Protein AF-A0A2A4P288-F1 (afdb_monomer)

Secondary structure (DSSP, 8-state):
---SS-TTTSTTS---SS--EEEEEEE----SSSSSEE---EEEEEEEE--B-TT---EEEEEEEESS--TTS-----SEEEEEEEE---SSSS-EEEEEEEE-TTT-SSSSSSS--EEPTTSTTS-S-EEEEEEEEPPTT-BS-EEE-B-----SS--SEEEEE-TTSSS-EEEE--SSS---BSEEEE-PSTTEEEE------SS-PEEE-EEESS---TTSEEEEEE-TT--SEEEEEEES-GGG-SGGG--------SSSS--EEEEEEBTTEEEEEPPGGGTT-EEEEEEEEESSSS--GGGEEEEEEEEEEE-

Sequence (319 aa):
MCDGIFSWYSTSNSISGSYTWSVTDEFRLHDRITQAWDQINGFSLNYCTDAVDPLGTGATLVISLYDQYTPCTPPSNPRCIYQLTGLPLSPGGNMSCWGLSVNLDGGFECAPGLDPPFLTEDAAGVSRFAGISLEFILPAGATGSIGPLVGGTNGYGNADQFWVDDPSGTSTGCRSWGGTPFSSFGLILFGPVAGTRKYFGNLPLSNPMTMWNLEPLQPVVAGSPATWGVGTGATGYFWLAASLLSGQRLITGWQGLEGIVLLGTPMLKVVPMNNGVITLNVPLFLAGSTVYVQAAQTNSGALVIADVIGCSEGLLHQL

Solvent-accessible surface area (backbone atoms only — not comparable to full-atom values): 17653 Å² total; per-residue (Å²): 142,80,86,80,63,42,75,71,70,39,96,86,59,58,84,81,61,98,53,61,38,34,41,32,38,50,29,41,41,70,52,53,48,79,70,35,29,38,60,56,30,27,38,34,39,34,34,38,20,27,20,29,52,89,81,74,64,36,27,34,40,40,40,33,37,25,52,52,31,61,84,60,46,86,77,70,82,57,70,28,78,47,80,46,73,54,40,88,58,13,96,76,51,48,83,42,72,48,80,46,76,48,80,26,72,51,30,66,56,42,81,55,52,86,70,79,62,38,50,14,48,78,29,85,95,57,57,60,22,22,26,42,31,48,29,43,34,68,46,93,84,42,50,64,49,68,49,70,37,50,56,31,89,48,64,56,70,52,61,47,40,29,22,30,48,33,86,87,62,82,63,54,42,63,46,65,70,86,51,84,75,52,42,35,56,40,41,46,82,38,50,62,54,47,20,46,45,56,26,35,69,91,66,83,72,86,57,94,55,52,76,40,60,63,40,62,82,51,63,52,46,46,62,35,77,32,39,41,32,38,57,88,86,45,81,69,39,26,32,40,32,36,17,64,47,85,79,48,40,41,82,89,57,52,82,72,89,74,74,74,79,92,88,90,70,96,49,62,50,76,44,78,16,67,67,26,33,41,74,47,76,35,57,52,87,43,51,79,36,59,38,28,31,32,40,38,30,28,85,47,95,58,98,43,82,92,43,52,54,23,35,32,35,24,38,38,34,45,46

Radius of gyration: 23.09 Å; Cα contacts (8 Å, |Δi|>4): 807; chains: 1; bounding box: 63×44×59 Å

Mean predicted aligned error: 10.4 Å

Structure (mmCIF, N/CA/C/O backbone):
data_AF-A0A2A4P288-F1
#
_entry.id   AF-A0A2A4P288-F1
#
loop_
_atom_site.group_PDB
_atom_site.id
_atom_site.type_symbol
_atom_site.label_atom_id
_atom_site.label_alt_id
_atom_site.label_comp_id
_atom_site.label_asym_id
_atom_site.label_entity_id
_atom_site.label_seq_id
_atom_site.pdbx_PDB_ins_code
_atom_site.Cartn_x
_atom_site.Cartn_y
_atom_site.Cartn_z
_atom_site.occupancy
_atom_site.B_iso_or_equiv
_atom_site.auth_seq_id
_atom_site.auth_comp_id
_atom_site.auth_asym_id
_atom_site.auth_atom_id
_atom_site.pdbx_PDB_model_num
ATOM 1 N N . MET A 1 1 ? 34.238 7.172 -7.749 1.00 22.64 1 MET A N 1
ATOM 2 C CA . MET A 1 1 ? 34.139 5.758 -8.164 1.00 22.64 1 MET A CA 1
ATOM 3 C C . MET A 1 1 ? 32.668 5.381 -8.127 1.00 22.64 1 MET A C 1
ATOM 5 O O . MET A 1 1 ? 32.179 5.010 -7.073 1.00 22.64 1 MET A O 1
ATOM 9 N N . CYS A 1 2 ? 31.963 5.564 -9.244 1.00 24.69 2 CYS A N 1
ATOM 10 C CA . CYS A 1 2 ? 30.552 5.197 -9.423 1.00 24.69 2 CYS A CA 1
ATOM 11 C C . CYS A 1 2 ? 30.411 4.376 -10.716 1.00 24.69 2 CYS A C 1
ATOM 13 O O . CYS A 1 2 ? 29.540 4.649 -11.525 1.00 24.69 2 CYS A O 1
ATOM 15 N N . ASP A 1 3 ? 31.322 3.428 -10.945 1.00 22.91 3 ASP A N 1
ATOM 16 C CA . ASP A 1 3 ? 31.490 2.752 -12.247 1.00 22.91 3 ASP A CA 1
ATOM 17 C C . ASP A 1 3 ? 30.860 1.347 -12.315 1.00 22.91 3 ASP A C 1
ATOM 19 O O . ASP A 1 3 ? 30.952 0.673 -13.331 1.00 22.91 3 ASP A O 1
ATOM 23 N N . GLY A 1 4 ? 30.204 0.884 -11.244 1.00 27.00 4 GLY A N 1
ATOM 24 C CA . GLY A 1 4 ? 29.563 -0.442 -11.200 1.00 27.00 4 GLY A CA 1
ATOM 25 C C . GLY A 1 4 ? 28.034 -0.432 -11.295 1.00 27.00 4 GLY A C 1
ATOM 26 O O . GLY A 1 4 ? 27.432 -1.469 -11.527 1.00 27.00 4 GLY A O 1
ATOM 27 N N . ILE A 1 5 ? 27.407 0.735 -11.124 1.00 36.28 5 ILE A N 1
ATOM 28 C CA . ILE A 1 5 ? 25.946 0.902 -10.967 1.00 36.28 5 ILE A CA 1
ATOM 29 C C . ILE A 1 5 ? 25.267 1.265 -12.309 1.00 36.28 5 ILE A C 1
ATOM 31 O O . ILE A 1 5 ? 24.050 1.228 -12.453 1.00 36.28 5 ILE A O 1
ATOM 35 N N . PHE A 1 6 ? 26.070 1.562 -13.336 1.00 35.44 6 PHE A N 1
ATOM 36 C CA . PHE A 1 6 ? 25.639 2.093 -14.631 1.00 35.44 6 PHE A CA 1
ATOM 37 C C . PHE A 1 6 ? 25.533 1.049 -15.757 1.00 35.44 6 PHE A C 1
ATOM 39 O O . PHE A 1 6 ? 25.392 1.442 -16.906 1.00 35.44 6 PHE A O 1
ATOM 46 N N . SER A 1 7 ? 25.588 -0.266 -15.520 1.00 37.00 7 SER A N 1
ATOM 47 C CA . SER A 1 7 ? 25.655 -1.246 -16.632 1.00 37.00 7 SER A CA 1
ATOM 48 C C . SER A 1 7 ? 24.328 -1.567 -17.345 1.00 37.00 7 SER A C 1
ATOM 50 O O . SER A 1 7 ? 24.320 -2.408 -18.241 1.00 37.00 7 SER A O 1
ATOM 52 N N . TRP A 1 8 ? 23.246 -0.840 -17.044 1.00 45.03 8 TRP A N 1
ATOM 53 C CA . TRP A 1 8 ? 22.097 -0.672 -17.958 1.00 45.03 8 TRP A CA 1
ATOM 54 C C . TRP A 1 8 ? 22.078 0.692 -18.679 1.00 45.03 8 TRP A C 1
ATOM 56 O O . TRP A 1 8 ? 21.229 0.931 -19.529 1.00 45.03 8 TRP A O 1
ATOM 66 N N . TYR A 1 9 ? 23.061 1.555 -18.400 1.00 43.06 9 TYR A N 1
ATOM 67 C CA . TYR A 1 9 ? 23.294 2.853 -19.048 1.00 43.06 9 TYR A CA 1
ATOM 68 C C . TYR A 1 9 ? 24.703 2.989 -19.660 1.00 43.06 9 TYR A C 1
ATOM 70 O O . TYR A 1 9 ? 25.076 4.076 -20.099 1.00 43.06 9 TYR A O 1
ATOM 78 N N . SER A 1 10 ? 25.514 1.924 -19.707 1.00 31.16 10 SER A N 1
ATOM 79 C CA . SER A 1 10 ? 26.790 1.957 -20.423 1.00 31.16 10 SER A CA 1
ATOM 80 C C . SER A 1 10 ? 26.547 1.656 -21.901 1.00 31.16 10 SER A C 1
ATOM 82 O O . SER A 1 10 ? 25.735 0.809 -22.274 1.00 31.16 10 SER A O 1
ATOM 84 N N . THR A 1 11 ? 27.244 2.409 -22.742 1.00 31.42 11 THR A N 1
ATOM 85 C CA . THR A 1 11 ? 27.067 2.644 -24.185 1.00 31.42 11 THR A CA 1
ATOM 86 C C . THR A 1 11 ? 27.072 1.418 -25.114 1.00 31.42 11 THR A C 1
ATOM 88 O O . THR A 1 11 ? 27.110 1.580 -26.331 1.00 31.42 11 THR A O 1
ATOM 91 N N . SER A 1 12 ? 27.016 0.197 -24.582 1.00 32.19 12 SER A N 1
ATOM 92 C CA . SER A 1 12 ? 26.929 -1.055 -25.340 1.00 32.19 12 SER A CA 1
ATOM 93 C C . SER A 1 12 ? 25.655 -1.869 -25.085 1.00 32.19 12 SER A C 1
ATOM 95 O O . SER A 1 12 ? 25.409 -2.799 -25.844 1.00 32.19 12 SER A O 1
ATOM 97 N N . ASN A 1 13 ? 24.852 -1.532 -24.064 1.00 34.53 13 ASN A N 1
ATOM 98 C CA . ASN A 1 13 ? 23.617 -2.255 -23.708 1.00 34.53 13 ASN A CA 1
ATOM 99 C C . ASN A 1 13 ? 22.382 -1.340 -23.585 1.00 34.53 13 ASN A C 1
ATOM 101 O O . ASN A 1 13 ? 21.337 -1.780 -23.110 1.00 34.53 13 ASN A O 1
ATOM 105 N N . SER A 1 14 ? 22.474 -0.077 -24.017 1.00 35.56 14 SER A N 1
AT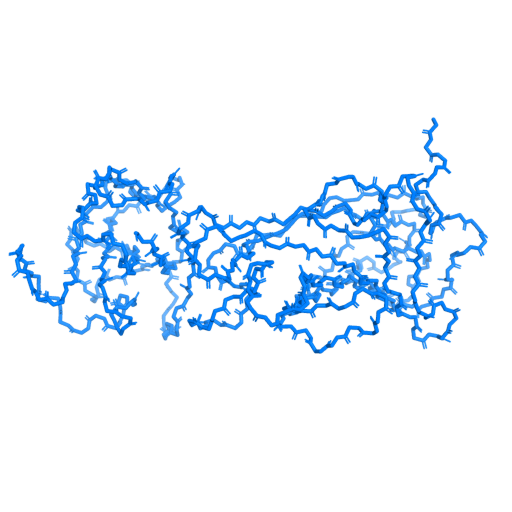OM 106 C CA . SER A 1 14 ? 21.301 0.785 -24.152 1.00 35.56 14 SER A CA 1
ATOM 107 C C . SER A 1 14 ? 20.455 0.316 -25.339 1.00 35.56 14 SER A C 1
ATOM 109 O O . SER A 1 14 ? 20.856 0.397 -26.503 1.00 35.56 14 SER A O 1
ATOM 111 N N . ILE A 1 15 ? 19.265 -0.204 -25.049 1.00 37.72 15 ILE A N 1
ATOM 112 C CA . ILE A 1 15 ? 18.297 -0.579 -26.080 1.00 37.72 15 ILE A CA 1
ATOM 113 C C . ILE A 1 15 ? 17.672 0.726 -26.582 1.00 37.72 15 ILE A C 1
ATOM 115 O O . ILE A 1 15 ? 16.798 1.311 -25.952 1.00 37.72 15 ILE A O 1
ATOM 119 N N . SER A 1 16 ? 18.213 1.241 -27.683 1.00 34.72 16 SER A N 1
ATOM 120 C CA . SER A 1 16 ? 17.876 2.550 -28.246 1.00 34.72 16 SER A CA 1
ATOM 121 C C . SER A 1 16 ? 16.704 2.462 -29.223 1.00 34.72 16 SER A C 1
ATOM 123 O O . SER A 1 16 ? 16.791 1.802 -30.258 1.00 34.72 16 SER A O 1
ATOM 125 N N . GLY A 1 17 ? 15.598 3.137 -28.904 1.00 39.62 17 GLY A N 1
ATOM 126 C CA . GLY A 1 17 ? 14.415 3.259 -29.762 1.00 39.62 17 GLY A CA 1
ATOM 127 C C . GLY A 1 17 ? 13.146 3.542 -28.958 1.00 39.62 17 GLY A C 1
ATOM 128 O O . GLY A 1 17 ? 13.175 3.573 -27.731 1.00 39.62 17 GLY A O 1
ATOM 129 N N . SER A 1 18 ? 12.037 3.813 -29.648 1.00 41.62 18 SER A N 1
ATOM 130 C CA . SER A 1 18 ? 10.722 4.041 -29.038 1.00 41.62 18 SER A CA 1
ATOM 131 C C . SER A 1 18 ? 10.239 2.767 -28.336 1.00 41.62 18 SER A C 1
ATOM 133 O O . SER A 1 18 ? 9.525 1.971 -28.937 1.00 41.62 18 SER A O 1
ATOM 135 N N . TYR A 1 19 ? 10.673 2.536 -27.098 1.00 52.47 19 TYR A N 1
ATOM 136 C CA . TYR A 1 19 ? 10.450 1.268 -26.412 1.00 52.47 19 TYR A CA 1
ATOM 137 C C . TYR A 1 19 ? 9.761 1.470 -25.072 1.00 52.47 19 TYR A C 1
ATOM 139 O O . TYR A 1 19 ? 10.298 2.080 -24.152 1.00 52.47 19 TYR A O 1
ATOM 147 N N . THR A 1 20 ? 8.572 0.890 -24.981 1.00 61.75 20 THR A N 1
ATOM 148 C CA . THR A 1 20 ? 8.075 0.293 -23.751 1.00 61.75 20 THR A CA 1
ATOM 149 C C . THR A 1 20 ? 9.004 -0.864 -23.399 1.00 61.75 20 THR A C 1
ATOM 151 O O . THR A 1 20 ? 9.176 -1.754 -24.222 1.00 61.75 20 THR A O 1
ATOM 154 N N . TRP A 1 21 ? 9.605 -0.878 -22.221 1.00 68.12 21 TRP A N 1
ATOM 155 C CA . TRP A 1 21 ? 10.265 -2.065 -21.679 1.00 68.12 21 TRP A CA 1
ATOM 156 C C . TRP A 1 21 ? 9.866 -2.210 -20.223 1.00 68.12 21 TRP A C 1
ATOM 158 O O . TRP A 1 21 ? 9.614 -1.203 -19.555 1.00 68.12 21 TRP A O 1
ATOM 168 N N . SER A 1 22 ? 9.803 -3.445 -19.735 1.00 82.31 22 SER A N 1
ATOM 169 C CA . SER A 1 22 ? 9.500 -3.715 -18.335 1.00 82.31 22 SER A CA 1
ATOM 170 C C . SER A 1 22 ? 10.611 -4.531 -17.692 1.00 82.31 22 SER A C 1
ATOM 172 O O . SER A 1 22 ? 11.225 -5.406 -18.306 1.00 82.31 22 SER A O 1
ATOM 174 N N . VAL A 1 23 ? 10.912 -4.205 -16.441 1.00 85.62 23 VAL A N 1
ATOM 175 C CA . VAL A 1 23 ? 11.838 -4.979 -15.615 1.00 85.62 23 VAL A CA 1
ATOM 176 C C . VAL A 1 23 ? 11.098 -5.391 -14.365 1.00 85.62 23 VAL A C 1
ATOM 178 O O . VAL A 1 23 ? 10.466 -4.561 -13.716 1.00 85.62 23 VAL A O 1
ATOM 181 N N . THR A 1 24 ? 11.174 -6.676 -14.047 1.00 88.38 24 THR A N 1
ATOM 182 C CA . THR A 1 24 ? 10.521 -7.286 -12.896 1.00 88.38 24 THR A CA 1
ATOM 183 C C . THR A 1 24 ? 11.562 -7.785 -11.910 1.00 88.38 24 THR A C 1
ATOM 185 O O . THR A 1 24 ? 12.434 -8.571 -12.279 1.00 88.38 24 THR A O 1
ATOM 188 N N . ASP A 1 25 ? 11.438 -7.329 -10.670 1.00 86.62 25 ASP A N 1
ATOM 189 C CA . ASP A 1 25 ? 12.240 -7.731 -9.514 1.00 86.62 25 ASP A CA 1
ATOM 190 C C . ASP A 1 25 ? 11.367 -8.514 -8.531 1.00 86.62 25 ASP A C 1
ATOM 192 O O . ASP A 1 25 ? 10.138 -8.358 -8.496 1.00 86.62 25 ASP A O 1
ATOM 196 N N . GLU A 1 26 ? 12.005 -9.324 -7.703 1.00 86.75 26 GLU A N 1
ATOM 197 C CA . GLU A 1 26 ? 11.373 -9.977 -6.569 1.00 86.75 26 GLU A CA 1
ATOM 198 C C . GLU A 1 26 ? 11.547 -9.190 -5.272 1.00 86.75 26 GLU A C 1
ATOM 200 O O . GLU A 1 26 ? 12.537 -8.502 -5.029 1.00 86.75 26 GLU A O 1
ATOM 205 N 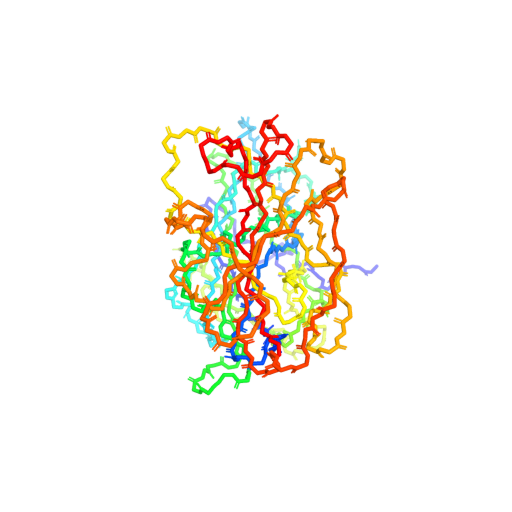N . PHE A 1 27 ? 10.602 -9.378 -4.362 1.00 85.25 27 PHE A N 1
ATOM 206 C CA . PHE A 1 27 ? 10.748 -8.952 -2.977 1.00 85.25 27 PHE A CA 1
ATOM 207 C C . PHE A 1 27 ? 10.018 -9.915 -2.049 1.00 85.25 27 PHE A C 1
ATOM 209 O O . PHE A 1 27 ? 9.238 -10.764 -2.486 1.00 85.25 27 PHE A O 1
ATOM 216 N N . ARG A 1 28 ? 10.250 -9.782 -0.744 1.00 85.88 28 ARG A N 1
ATOM 217 C CA . ARG A 1 28 ? 9.460 -10.471 0.279 1.00 85.88 28 ARG A CA 1
ATOM 218 C C . ARG A 1 28 ? 8.685 -9.490 1.128 1.00 85.88 28 ARG A C 1
ATOM 220 O O . ARG A 1 28 ? 9.109 -8.356 1.343 1.00 85.88 28 ARG A O 1
ATOM 227 N N . LEU A 1 29 ? 7.575 -9.976 1.662 1.00 86.00 29 LEU A N 1
ATOM 228 C CA . LEU A 1 29 ? 6.782 -9.282 2.662 1.00 86.00 29 LEU A CA 1
ATOM 229 C C . LEU A 1 29 ? 6.857 -10.051 3.972 1.00 86.00 29 LEU A C 1
ATOM 231 O O . LEU A 1 29 ? 6.664 -11.267 4.001 1.00 86.00 29 LEU A O 1
ATOM 235 N N . HIS A 1 30 ? 7.157 -9.324 5.043 1.00 84.19 30 HIS A N 1
ATOM 236 C CA . HIS A 1 30 ? 7.140 -9.856 6.397 1.00 84.19 30 HIS A CA 1
ATOM 237 C C . HIS A 1 30 ? 5.701 -9.944 6.909 1.00 84.19 30 HIS A C 1
ATOM 239 O O . HIS A 1 30 ? 4.902 -9.060 6.620 1.00 84.19 30 HIS A O 1
ATOM 245 N N . ASP A 1 31 ? 5.363 -10.957 7.704 1.00 84.00 31 ASP A N 1
ATOM 246 C CA . ASP A 1 31 ? 4.020 -11.072 8.277 1.00 84.00 31 ASP A CA 1
ATOM 247 C C . ASP A 1 31 ? 3.831 -10.160 9.500 1.00 84.00 31 ASP A C 1
ATOM 249 O O . ASP A 1 31 ? 3.946 -10.579 10.653 1.00 84.00 31 ASP A O 1
ATOM 253 N N . ARG A 1 32 ? 3.525 -8.880 9.254 1.00 81.50 32 ARG A N 1
ATOM 254 C CA . ARG A 1 32 ? 3.306 -7.887 10.324 1.00 81.50 32 ARG A CA 1
ATOM 255 C C . ARG A 1 32 ? 1.994 -8.063 11.086 1.00 81.50 32 ARG A C 1
ATOM 257 O O . ARG A 1 32 ? 1.795 -7.382 12.094 1.00 81.50 32 ARG A O 1
ATOM 264 N N . ILE A 1 33 ? 1.086 -8.910 10.616 1.00 75.88 33 ILE A N 1
ATOM 265 C CA . ILE A 1 33 ? -0.261 -9.060 11.185 1.00 75.88 33 ILE A CA 1
ATOM 266 C C . ILE A 1 33 ? -0.560 -10.489 11.648 1.00 75.88 33 ILE A C 1
ATOM 268 O O . ILE A 1 33 ? -1.636 -10.733 12.191 1.00 75.88 33 ILE A O 1
ATOM 272 N N . THR A 1 34 ? 0.379 -11.423 11.474 1.00 80.56 34 THR A N 1
ATOM 273 C CA . THR A 1 34 ? 0.271 -12.848 11.834 1.00 80.56 34 THR A CA 1
ATOM 274 C C . THR A 1 34 ? -0.865 -13.588 11.119 1.00 80.56 34 THR A C 1
ATOM 276 O O . THR A 1 34 ? -1.515 -14.462 11.695 1.00 80.56 34 THR A O 1
ATOM 279 N N . GLN A 1 35 ? -1.145 -13.219 9.867 1.00 79.56 35 GLN A N 1
ATOM 280 C CA . GLN A 1 35 ? -2.214 -13.832 9.061 1.00 79.56 35 GLN A CA 1
ATOM 281 C C . GLN A 1 35 ? -1.730 -14.384 7.722 1.00 79.56 35 GLN A C 1
ATOM 283 O O . GLN A 1 35 ? -2.553 -14.804 6.908 1.00 79.56 35 GLN A O 1
ATOM 288 N N . ALA A 1 36 ? -0.414 -14.438 7.514 1.00 86.81 36 ALA A N 1
ATOM 289 C CA . ALA A 1 36 ? 0.228 -14.847 6.274 1.00 86.81 36 ALA A CA 1
ATOM 290 C C . ALA A 1 36 ? -0.070 -13.936 5.061 1.00 86.81 36 ALA A C 1
ATOM 292 O O . ALA A 1 36 ? 0.032 -14.351 3.905 1.00 86.81 36 ALA A O 1
ATOM 293 N N . TRP A 1 37 ? -0.456 -12.687 5.315 1.00 85.69 37 TRP A N 1
ATOM 294 C CA . TRP A 1 37 ? -0.637 -11.649 4.302 1.00 85.69 37 TRP A CA 1
ATOM 295 C C . TRP A 1 37 ? -0.330 -10.277 4.891 1.00 85.69 37 TRP A C 1
ATOM 297 O O . TRP A 1 37 ? -0.327 -10.117 6.104 1.00 85.69 37 TRP A O 1
ATOM 307 N N . ASP A 1 38 ? -0.052 -9.286 4.053 1.00 85.75 38 ASP A N 1
ATOM 308 C CA . ASP A 1 38 ? 0.313 -7.943 4.483 1.00 85.75 38 ASP A CA 1
ATOM 309 C C . ASP A 1 38 ? 0.028 -6.893 3.401 1.00 85.75 38 ASP A C 1
ATOM 311 O O . ASP A 1 38 ? -0.131 -7.211 2.222 1.00 85.75 38 ASP A O 1
ATOM 315 N N . GLN A 1 39 ? -0.073 -5.638 3.828 1.00 84.81 39 GLN A N 1
ATOM 316 C CA . GLN A 1 39 ? -0.475 -4.501 3.014 1.00 84.81 39 GLN A CA 1
ATOM 317 C C . GLN A 1 39 ? 0.722 -3.602 2.658 1.00 84.81 39 GLN A C 1
ATOM 319 O O . GLN A 1 39 ? 1.522 -3.214 3.518 1.00 84.81 39 GLN A O 1
ATOM 324 N N . ILE A 1 40 ? 0.815 -3.220 1.391 1.00 85.88 40 ILE A N 1
ATOM 325 C CA . ILE A 1 40 ? 1.677 -2.174 0.837 1.00 85.88 40 ILE A CA 1
ATOM 326 C C . ILE A 1 40 ? 0.849 -0.885 0.739 1.00 85.88 40 ILE A C 1
ATOM 328 O O . ILE A 1 40 ? -0.026 -0.731 -0.107 1.00 85.88 40 ILE A O 1
ATOM 332 N N . ASN A 1 41 ? 1.150 0.086 1.597 1.00 83.06 41 ASN A N 1
ATOM 333 C CA . ASN A 1 41 ? 0.463 1.385 1.638 1.00 83.06 41 ASN A CA 1
ATOM 334 C C . ASN A 1 41 ? 1.203 2.474 0.864 1.00 83.06 41 ASN A C 1
ATOM 336 O O . ASN A 1 41 ? 0.843 3.645 0.914 1.00 83.06 41 ASN A O 1
ATOM 340 N N . GLY A 1 42 ? 2.253 2.117 0.146 1.00 86.31 42 GLY A N 1
ATOM 341 C CA . GLY A 1 42 ? 2.996 3.062 -0.658 1.00 86.31 42 GLY A CA 1
ATOM 342 C C . GLY A 1 42 ? 4.367 2.533 -0.990 1.00 86.31 42 GLY A C 1
ATOM 343 O O . GLY A 1 42 ? 4.791 1.477 -0.515 1.00 86.31 42 GLY A O 1
ATOM 344 N N . PHE A 1 43 ? 5.077 3.303 -1.794 1.00 86.31 43 PHE A N 1
ATOM 345 C CA . PHE A 1 43 ? 6.445 2.986 -2.145 1.00 86.31 43 PHE A CA 1
ATOM 346 C C . PHE A 1 43 ? 7.215 4.227 -2.574 1.00 86.31 43 PHE A C 1
ATOM 348 O O . PHE A 1 43 ? 6.643 5.205 -3.060 1.00 86.31 43 PHE A O 1
ATOM 355 N N . SER A 1 44 ? 8.531 4.163 -2.427 1.00 88.75 44 SER A N 1
ATOM 356 C CA . SER A 1 44 ? 9.459 5.143 -2.979 1.00 88.75 44 SER A CA 1
ATOM 357 C C . SER A 1 44 ? 10.455 4.456 -3.891 1.00 88.75 44 SER A C 1
ATOM 359 O O . SER A 1 44 ? 11.019 3.435 -3.515 1.00 88.75 44 SER A O 1
ATOM 361 N N . LEU A 1 45 ? 10.705 5.032 -5.062 1.00 86.56 45 LEU A N 1
ATOM 362 C CA . LEU A 1 45 ? 11.707 4.549 -6.008 1.00 86.56 45 LEU A CA 1
ATOM 363 C C . LEU A 1 45 ? 12.463 5.716 -6.628 1.00 86.56 45 LEU A C 1
ATOM 365 O O . LEU A 1 45 ? 11.952 6.832 -6.707 1.00 86.56 45 LEU A O 1
ATOM 369 N N . ASN A 1 46 ? 13.673 5.449 -7.104 1.00 86.12 46 ASN A N 1
ATOM 370 C CA . ASN A 1 46 ? 14.437 6.410 -7.890 1.00 86.12 46 ASN A CA 1
ATOM 371 C C . ASN A 1 46 ? 14.532 5.934 -9.336 1.00 86.12 46 ASN A C 1
ATOM 373 O O . ASN A 1 46 ? 14.675 4.737 -9.590 1.00 86.12 46 ASN A O 1
ATOM 377 N N . TYR A 1 47 ? 14.495 6.872 -10.274 1.00 85.94 47 TYR A N 1
ATOM 378 C CA . TYR A 1 47 ? 14.728 6.599 -11.687 1.00 85.94 47 TYR A CA 1
ATOM 379 C C . TYR A 1 47 ? 15.652 7.660 -12.274 1.00 85.94 47 TYR A C 1
ATOM 381 O O . TYR A 1 47 ? 15.746 8.780 -11.763 1.00 85.94 47 TYR A O 1
ATOM 389 N N . CYS A 1 48 ? 16.345 7.300 -13.345 1.00 86.19 48 CYS A N 1
ATOM 390 C CA . CYS A 1 48 ? 17.200 8.210 -14.087 1.00 86.19 48 CYS A CA 1
ATOM 391 C C . CYS A 1 48 ? 16.818 8.195 -15.564 1.00 86.19 48 CYS A C 1
ATOM 393 O O . CYS A 1 48 ? 16.206 7.250 -16.062 1.00 86.19 48 CYS A O 1
ATOM 395 N N . THR A 1 49 ? 17.121 9.288 -16.248 1.00 86.06 49 THR A N 1
ATOM 396 C CA . THR A 1 49 ? 16.779 9.478 -17.651 1.00 86.06 49 THR A CA 1
ATOM 397 C C . THR A 1 49 ? 17.741 10.458 -18.302 1.00 86.06 49 THR A C 1
ATOM 399 O O . THR A 1 49 ? 18.094 11.488 -17.719 1.00 86.06 49 THR A O 1
ATOM 402 N N . ASP A 1 50 ? 18.165 10.139 -19.516 1.00 86.75 50 ASP A N 1
ATOM 403 C CA . ASP A 1 50 ? 18.757 11.086 -20.460 1.00 86.75 50 ASP A CA 1
ATOM 404 C C . ASP A 1 50 ? 17.769 11.428 -21.588 1.00 86.75 50 ASP A C 1
ATOM 406 O O . ASP A 1 50 ? 18.090 12.224 -22.471 1.00 86.75 50 ASP A O 1
ATOM 410 N N . ALA A 1 51 ? 16.549 10.877 -21.539 1.00 86.06 51 ALA A N 1
ATOM 411 C CA . ALA A 1 51 ? 15.558 11.094 -22.571 1.00 86.06 51 ALA A CA 1
ATOM 412 C C . ALA A 1 51 ? 15.071 12.543 -22.595 1.00 86.06 51 ALA A C 1
ATOM 414 O O . ALA A 1 51 ? 14.713 13.109 -21.561 1.00 86.06 51 ALA A O 1
ATOM 415 N N . VAL A 1 52 ? 15.027 13.125 -23.789 1.00 86.81 52 VAL A N 1
ATOM 416 C CA . VAL A 1 52 ? 14.536 14.480 -24.044 1.00 86.81 52 VAL A CA 1
ATOM 417 C C . VAL A 1 52 ? 13.146 14.393 -24.640 1.00 86.81 52 VAL A C 1
ATOM 419 O O . VAL A 1 52 ? 12.933 13.680 -25.620 1.00 86.81 52 VAL A O 1
ATOM 422 N N . ASP A 1 53 ? 12.213 15.150 -24.071 1.00 86.06 53 ASP A N 1
ATOM 423 C CA . ASP A 1 53 ? 10.857 15.280 -24.594 1.00 86.06 53 ASP A CA 1
ATOM 424 C C . ASP A 1 53 ? 10.659 16.656 -25.247 1.00 86.06 53 ASP A C 1
ATOM 426 O O . ASP A 1 53 ? 10.534 17.659 -24.537 1.00 86.06 53 ASP A O 1
ATOM 430 N N . PRO A 1 54 ? 10.609 16.728 -26.589 1.00 79.75 54 PRO A N 1
ATOM 431 C CA . PRO A 1 54 ? 10.425 17.988 -27.302 1.00 79.75 54 PRO A CA 1
ATOM 432 C C . PRO A 1 54 ? 9.031 18.607 -27.108 1.00 79.75 54 PRO A C 1
ATOM 434 O O . PRO A 1 54 ? 8.846 19.780 -27.434 1.00 79.75 54 PRO A O 1
ATOM 437 N N . LEU A 1 55 ? 8.053 17.846 -26.605 1.00 83.81 55 LEU A N 1
ATOM 438 C CA . LEU A 1 55 ? 6.666 18.279 -26.418 1.00 83.81 55 LEU A CA 1
ATOM 439 C C . LEU A 1 55 ? 6.324 18.600 -24.955 1.00 83.81 55 LEU A C 1
ATOM 441 O O . LEU A 1 55 ? 5.266 19.170 -24.694 1.00 83.81 55 LEU A O 1
ATOM 445 N N . GLY A 1 56 ? 7.203 18.265 -24.004 1.00 83.38 56 GLY A N 1
ATOM 446 C CA . GLY A 1 56 ? 7.016 18.555 -22.576 1.00 83.38 56 GLY A CA 1
ATOM 447 C C . GLY A 1 56 ? 5.862 17.790 -21.914 1.00 83.38 56 GLY A C 1
ATOM 448 O O . GLY A 1 56 ? 5.306 18.251 -20.921 1.00 83.38 56 GLY A O 1
ATOM 449 N N . THR A 1 57 ? 5.486 16.641 -22.469 1.00 86.50 57 THR A N 1
ATOM 450 C CA . THR A 1 57 ? 4.426 15.745 -21.979 1.00 86.50 57 THR A CA 1
ATOM 451 C C . THR A 1 57 ? 4.852 14.856 -20.806 1.00 86.50 57 THR A C 1
ATOM 453 O O . THR A 1 57 ? 4.015 14.500 -19.977 1.00 86.50 57 THR A O 1
ATOM 456 N N . GLY A 1 58 ? 6.143 14.533 -20.704 1.00 89.31 58 GLY A N 1
ATOM 457 C CA . GLY A 1 58 ? 6.700 13.627 -19.700 1.00 89.31 58 GLY A CA 1
ATOM 458 C C . GLY A 1 58 ? 6.474 12.145 -20.019 1.00 89.31 58 GLY A C 1
ATOM 459 O O . GLY A 1 58 ? 5.700 11.776 -20.902 1.00 89.31 58 GLY A O 1
ATOM 460 N N . ALA A 1 59 ? 7.172 11.274 -19.291 1.00 89.06 59 ALA A N 1
ATOM 461 C CA . ALA A 1 59 ? 7.027 9.826 -19.434 1.00 89.06 59 ALA A CA 1
ATOM 462 C C . ALA A 1 59 ? 5.854 9.272 -18.615 1.00 89.06 59 ALA A C 1
ATOM 464 O O . ALA A 1 59 ? 5.326 9.925 -17.709 1.00 89.06 59 ALA A O 1
ATOM 465 N N . THR A 1 60 ? 5.462 8.043 -18.933 1.00 91.31 60 THR A N 1
ATOM 466 C CA . THR A 1 60 ? 4.539 7.244 -18.124 1.00 91.31 60 THR A CA 1
ATOM 467 C C . THR A 1 60 ? 5.300 6.102 -17.462 1.00 91.31 60 THR A C 1
ATOM 469 O O . THR A 1 60 ? 6.154 5.485 -18.092 1.00 91.31 60 THR A O 1
ATOM 472 N N . LEU A 1 61 ? 4.993 5.824 -16.199 1.00 90.50 61 LEU A N 1
ATOM 473 C CA . LEU A 1 61 ? 5.454 4.647 -15.472 1.00 90.50 61 LEU A CA 1
ATOM 474 C C . LEU A 1 61 ? 4.247 3.793 -15.107 1.00 90.50 61 LEU A C 1
ATOM 476 O O . LEU A 1 61 ? 3.330 4.267 -14.432 1.00 90.50 61 LEU A O 1
ATOM 480 N N . VAL A 1 62 ? 4.270 2.542 -15.548 1.00 90.81 62 VAL A N 1
ATOM 481 C CA . VAL A 1 62 ? 3.331 1.505 -15.137 1.00 90.81 62 VAL A CA 1
ATOM 482 C C . VAL A 1 62 ? 4.023 0.622 -14.103 1.00 90.81 62 VAL A C 1
ATOM 484 O O . VAL A 1 62 ? 5.142 0.155 -14.309 1.00 90.81 62 VAL A O 1
ATOM 487 N N . ILE A 1 63 ? 3.368 0.429 -12.963 1.00 90.00 63 ILE A N 1
ATOM 488 C CA . ILE A 1 63 ? 3.877 -0.350 -11.834 1.00 90.00 63 ILE A CA 1
ATOM 489 C C . ILE A 1 63 ? 2.919 -1.499 -11.611 1.00 90.00 63 ILE A C 1
ATOM 491 O O . ILE A 1 63 ? 1.750 -1.275 -11.306 1.00 90.00 63 ILE A O 1
ATOM 495 N N . SER A 1 64 ? 3.423 -2.716 -11.736 1.00 90.38 64 SER A N 1
ATOM 496 C CA . SER A 1 64 ? 2.633 -3.930 -11.565 1.00 90.38 64 SER A CA 1
ATOM 497 C C . SER A 1 64 ? 3.137 -4.706 -10.358 1.00 90.38 64 SER A C 1
ATOM 499 O O . SER A 1 64 ? 4.317 -5.036 -10.291 1.00 90.38 64 SER A O 1
ATOM 501 N N . LEU A 1 65 ? 2.253 -4.996 -9.409 1.00 89.75 65 LEU A N 1
ATOM 502 C CA . LEU A 1 65 ? 2.557 -5.796 -8.225 1.00 89.75 65 LEU A CA 1
ATOM 503 C C . LEU A 1 65 ? 1.970 -7.199 -8.380 1.00 89.75 65 LEU A C 1
ATOM 505 O O . LEU A 1 65 ? 0.802 -7.354 -8.744 1.00 89.75 65 LEU A O 1
ATOM 509 N N . TYR A 1 66 ? 2.762 -8.216 -8.061 1.00 88.75 66 TYR A N 1
ATOM 510 C CA . TYR A 1 66 ? 2.401 -9.626 -8.169 1.00 88.75 66 TYR A CA 1
ATOM 511 C C . TYR A 1 66 ? 2.386 -10.258 -6.784 1.00 88.75 66 TYR A C 1
ATOM 513 O O . TYR A 1 66 ? 3.345 -10.125 -6.028 1.00 88.75 66 TYR A O 1
ATOM 521 N N . ASP A 1 67 ? 1.307 -10.976 -6.478 1.00 86.50 67 ASP A N 1
ATOM 522 C CA . ASP A 1 67 ? 1.153 -11.696 -5.210 1.00 86.50 67 ASP A CA 1
ATOM 523 C C . ASP A 1 67 ? 2.212 -12.787 -5.031 1.00 86.50 67 ASP A C 1
ATOM 525 O O . ASP A 1 67 ? 2.712 -13.030 -3.940 1.00 86.50 67 ASP A O 1
ATOM 529 N N . GLN A 1 68 ? 2.568 -13.430 -6.141 1.00 85.88 68 GLN A N 1
ATOM 530 C CA . GLN A 1 68 ? 3.618 -14.426 -6.207 1.00 85.88 68 GLN A CA 1
ATOM 531 C C . GLN A 1 68 ? 4.432 -14.204 -7.465 1.00 85.88 68 GLN A C 1
ATOM 533 O O . GLN A 1 68 ? 3.895 -13.959 -8.550 1.00 85.88 68 GLN A O 1
ATOM 538 N N . TYR A 1 69 ? 5.735 -14.361 -7.320 1.00 86.94 69 TYR A N 1
ATOM 539 C CA . TYR A 1 69 ? 6.659 -14.293 -8.426 1.00 86.94 69 TYR A CA 1
ATOM 540 C C . TYR A 1 69 ? 7.740 -15.352 -8.246 1.00 86.94 69 TYR A C 1
ATOM 542 O O . TYR A 1 69 ? 8.219 -15.618 -7.143 1.00 86.94 69 TYR A O 1
ATOM 550 N N . THR A 1 70 ? 8.074 -16.029 -9.340 1.00 88.31 70 THR A N 1
ATOM 551 C CA . THR A 1 70 ? 9.228 -16.923 -9.380 1.00 88.31 70 THR A CA 1
ATOM 552 C C . THR A 1 70 ? 10.329 -16.162 -10.099 1.00 88.31 70 THR A C 1
ATOM 554 O O . THR A 1 70 ? 10.147 -15.833 -11.274 1.00 88.31 70 THR A O 1
ATOM 557 N N . PRO A 1 71 ? 11.452 -15.865 -9.429 1.00 85.69 71 PRO A N 1
ATOM 558 C CA . PRO A 1 71 ? 12.525 -15.126 -10.063 1.00 85.69 71 PRO A CA 1
ATOM 559 C C . PRO A 1 71 ? 12.980 -15.766 -11.373 1.00 85.69 71 PRO A C 1
ATOM 561 O O . PRO A 1 71 ? 12.992 -16.994 -11.511 1.00 85.69 71 PRO A O 1
ATOM 564 N N . CYS A 1 72 ? 13.370 -14.929 -12.333 1.00 85.00 72 CYS A N 1
ATOM 565 C CA . CYS A 1 72 ? 13.833 -15.365 -13.650 1.00 85.00 72 CYS A CA 1
ATOM 566 C C . CYS A 1 72 ? 12.814 -16.165 -14.476 1.00 85.00 72 CYS A C 1
ATOM 568 O O . CYS A 1 72 ? 13.189 -16.944 -15.357 1.00 85.00 72 CYS A O 1
ATOM 570 N N . THR A 1 73 ? 11.527 -15.920 -14.244 1.00 88.44 73 THR A N 1
ATOM 571 C CA . THR A 1 73 ? 10.438 -16.395 -15.102 1.00 88.44 73 THR A CA 1
ATOM 572 C C . THR A 1 73 ? 9.598 -15.210 -15.575 1.00 88.44 73 THR A C 1
ATOM 574 O O . THR A 1 73 ? 9.589 -14.183 -14.894 1.00 88.44 73 THR A O 1
ATOM 577 N N . PRO A 1 74 ? 8.893 -15.319 -16.717 1.00 87.50 74 PRO A N 1
ATOM 578 C CA . PRO A 1 74 ? 7.932 -14.299 -17.111 1.00 87.50 74 PRO A CA 1
ATOM 579 C C . PRO A 1 74 ? 6.916 -14.060 -15.983 1.00 87.50 74 PRO A C 1
ATOM 581 O O . PRO A 1 74 ? 6.376 -15.040 -15.451 1.00 87.50 74 PRO A O 1
ATOM 584 N N . PRO A 1 75 ? 6.646 -12.800 -15.599 1.00 85.75 75 PRO A N 1
ATOM 585 C CA . PRO A 1 75 ? 5.669 -12.509 -14.562 1.00 85.75 75 PRO A CA 1
ATOM 586 C C . PRO A 1 75 ? 4.276 -13.014 -14.955 1.00 85.75 75 PRO A C 1
ATOM 588 O O . PRO A 1 75 ? 3.899 -13.046 -16.127 1.00 85.75 75 PRO A O 1
ATOM 591 N N . SER A 1 76 ? 3.510 -13.436 -13.948 1.00 86.56 76 SER A N 1
ATOM 592 C CA . SER A 1 76 ? 2.123 -13.877 -14.128 1.00 86.56 76 SER A CA 1
ATOM 593 C C . SER A 1 76 ? 1.174 -12.676 -14.261 1.00 86.56 76 SER A C 1
ATOM 595 O O . SER A 1 76 ? 1.610 -11.562 -14.526 1.00 86.56 76 SER A O 1
ATOM 597 N N . ASN A 1 77 ? -0.135 -12.868 -14.086 1.00 87.94 77 ASN A N 1
ATOM 598 C CA . ASN A 1 77 ? -1.051 -11.729 -14.064 1.00 87.94 77 ASN A CA 1
ATOM 599 C C . ASN A 1 77 ? -0.807 -10.886 -12.802 1.00 87.94 77 ASN A C 1
ATOM 601 O O . ASN A 1 77 ? -0.803 -11.443 -11.698 1.00 87.94 77 ASN A O 1
ATOM 605 N N . PRO A 1 78 ? -0.636 -9.561 -12.931 1.00 89.25 78 PRO A N 1
ATOM 606 C CA . PRO A 1 78 ? -0.458 -8.706 -11.774 1.00 89.25 78 PRO A CA 1
ATOM 607 C C . PRO A 1 78 ? -1.716 -8.693 -10.923 1.00 89.25 78 PRO A C 1
ATOM 609 O O . PRO A 1 78 ? -2.842 -8.711 -11.423 1.00 89.25 78 PRO A O 1
ATOM 612 N N . ARG A 1 79 ? -1.503 -8.623 -9.612 1.00 85.75 79 ARG A N 1
ATOM 613 C CA . ARG A 1 79 ? -2.569 -8.386 -8.653 1.00 85.75 79 ARG A CA 1
ATOM 614 C C . ARG A 1 79 ? -3.120 -6.981 -8.858 1.00 85.75 79 ARG A C 1
ATOM 616 O O . ARG A 1 79 ? -4.335 -6.800 -8.912 1.00 85.75 79 ARG A O 1
ATOM 623 N N . CYS A 1 80 ? -2.212 -6.005 -8.956 1.00 85.06 80 CYS A N 1
ATOM 624 C CA . CYS A 1 80 ? -2.517 -4.575 -8.917 1.00 85.06 80 CYS A CA 1
ATOM 625 C C . CYS A 1 80 ? -1.600 -3.818 -9.879 1.00 85.06 80 CYS A C 1
ATOM 627 O O . CYS A 1 80 ? -0.416 -4.138 -9.984 1.00 85.06 80 CYS A O 1
ATOM 629 N N . ILE A 1 81 ? -2.166 -2.848 -10.602 1.00 87.31 81 ILE A N 1
ATOM 630 C CA . ILE A 1 81 ? -1.462 -2.039 -11.601 1.00 87.31 81 ILE A CA 1
ATOM 631 C C . ILE A 1 81 ? -1.716 -0.565 -11.301 1.00 87.31 81 ILE A C 1
ATOM 633 O O . ILE A 1 81 ? -2.866 -0.142 -11.170 1.00 87.31 81 ILE A O 1
ATOM 637 N N . TYR A 1 82 ? -0.644 0.216 -11.247 1.00 87.31 82 TYR A N 1
ATOM 638 C CA . TYR A 1 82 ? -0.675 1.666 -11.119 1.00 87.31 82 TYR A CA 1
ATOM 639 C C . TYR A 1 82 ? -0.073 2.307 -12.347 1.00 87.31 82 TYR A C 1
ATOM 641 O O . TYR A 1 82 ? 0.911 1.812 -12.887 1.00 87.31 82 TYR A O 1
ATOM 649 N N . GLN A 1 83 ? -0.620 3.450 -12.741 1.00 90.31 83 GLN A N 1
ATOM 650 C CA . GLN A 1 83 ? -0.068 4.253 -13.816 1.00 90.31 83 GLN A CA 1
ATOM 651 C C . GLN A 1 83 ? 0.165 5.676 -13.324 1.00 90.31 83 GLN A C 1
ATOM 653 O O . GLN A 1 83 ? -0.744 6.327 -12.809 1.00 90.31 83 GLN A O 1
ATOM 658 N N . LEU A 1 84 ? 1.386 6.160 -13.519 1.00 91.12 84 LEU A N 1
ATOM 659 C CA . LEU A 1 84 ? 1.794 7.528 -13.232 1.00 91.12 84 LEU A CA 1
ATOM 660 C C . LEU A 1 84 ? 2.212 8.184 -14.539 1.00 91.12 84 LEU A C 1
ATOM 662 O O . LEU A 1 84 ? 3.080 7.673 -15.239 1.00 91.12 84 LEU A O 1
ATOM 666 N N . THR A 1 85 ? 1.599 9.311 -14.874 1.00 92.25 85 THR A N 1
ATOM 667 C CA . THR A 1 85 ? 1.864 10.047 -16.116 1.00 92.25 85 THR A CA 1
ATOM 668 C C . THR A 1 85 ? 2.531 11.382 -15.822 1.00 92.25 85 THR A C 1
ATOM 670 O O . THR A 1 85 ? 2.301 11.964 -14.763 1.00 92.25 85 THR A O 1
ATOM 673 N N . GLY A 1 86 ? 3.286 11.910 -16.783 1.00 92.25 86 GLY A N 1
ATOM 674 C CA . GLY A 1 86 ? 3.938 13.213 -16.645 1.00 92.25 86 GLY A CA 1
ATOM 675 C C . GLY A 1 86 ? 5.211 13.157 -15.805 1.00 92.25 86 GLY A C 1
ATOM 676 O O . GLY A 1 86 ? 5.566 14.140 -15.155 1.00 92.25 86 GLY A O 1
ATOM 677 N N . LEU A 1 87 ? 5.898 12.010 -15.796 1.00 91.81 87 LEU A N 1
ATOM 678 C CA . LEU A 1 87 ? 7.192 11.888 -15.140 1.00 91.81 87 LEU A CA 1
ATOM 679 C C . LEU A 1 87 ? 8.213 12.831 -15.794 1.00 91.81 87 LEU A C 1
ATOM 681 O O . LEU A 1 87 ? 8.355 12.804 -17.023 1.00 91.81 87 LEU A O 1
ATOM 685 N N . PRO A 1 88 ? 8.947 13.631 -14.999 1.00 92.50 88 PRO A N 1
ATOM 686 C CA . PRO A 1 88 ? 10.002 14.493 -15.507 1.00 92.50 88 PRO A CA 1
ATOM 687 C C . PRO A 1 88 ? 11.056 13.740 -16.325 1.00 92.50 88 PRO A C 1
ATOM 689 O O . PRO A 1 88 ? 11.529 12.669 -15.930 1.00 92.50 88 PRO A O 1
ATOM 692 N N . LEU A 1 89 ? 11.442 14.354 -17.443 1.00 88.94 89 LEU A N 1
ATOM 693 C CA . LEU A 1 89 ? 12.467 13.893 -18.378 1.00 88.94 89 LEU A CA 1
ATOM 694 C C . LEU A 1 89 ? 13.672 14.847 -18.391 1.00 88.94 89 LEU A C 1
ATOM 696 O O . LEU A 1 89 ? 13.659 15.879 -17.714 1.00 88.94 89 LEU A O 1
ATOM 700 N N . SER A 1 90 ? 14.743 14.490 -19.105 1.00 86.19 90 SER A N 1
ATOM 701 C CA . SER A 1 90 ? 15.958 15.305 -19.157 1.00 86.19 90 SER A CA 1
ATOM 702 C C . SER A 1 90 ? 15.701 16.633 -19.885 1.00 86.19 90 SER A C 1
ATOM 704 O O . SER A 1 90 ? 15.271 16.621 -21.041 1.00 86.19 90 SER A O 1
ATOM 706 N N . PRO A 1 91 ? 16.028 17.794 -19.280 1.00 79.69 91 PRO A N 1
ATOM 707 C CA . PRO A 1 91 ? 15.870 19.097 -19.932 1.00 79.69 91 PRO A CA 1
ATOM 708 C C . PRO A 1 91 ? 16.805 19.335 -21.129 1.00 79.69 91 PRO A C 1
ATOM 710 O O . PRO A 1 91 ? 16.620 20.305 -21.858 1.00 79.69 91 PRO A O 1
ATOM 713 N N . GLY A 1 92 ? 17.845 18.512 -21.313 1.00 82.19 92 GLY A N 1
ATOM 714 C CA . GLY A 1 92 ? 18.890 18.775 -22.310 1.00 82.19 92 GLY A CA 1
ATOM 715 C C . GLY A 1 92 ? 19.721 17.566 -22.728 1.00 82.19 92 GLY A C 1
ATOM 716 O O . GLY A 1 92 ? 20.832 17.744 -23.216 1.00 82.19 92 GLY A O 1
ATOM 717 N N . GLY A 1 93 ? 19.227 16.349 -22.497 1.00 81.62 93 GLY A N 1
ATOM 718 C CA . GLY A 1 93 ? 19.889 15.104 -22.903 1.00 81.62 93 GLY A CA 1
ATOM 719 C C . GLY A 1 93 ? 21.006 14.639 -21.970 1.00 81.62 93 GLY A C 1
ATOM 720 O O . GLY A 1 93 ? 21.623 13.610 -22.208 1.00 81.62 93 GLY A O 1
ATOM 721 N N . ASN A 1 94 ? 21.277 15.382 -20.894 1.00 85.25 94 ASN A N 1
ATOM 722 C CA . ASN A 1 94 ? 22.187 14.944 -19.841 1.00 85.25 94 ASN A CA 1
ATOM 723 C C . ASN A 1 94 ? 21.452 14.041 -18.846 1.00 85.25 94 ASN A C 1
ATOM 725 O O . ASN A 1 94 ? 20.272 14.262 -18.556 1.00 85.25 94 ASN A O 1
ATOM 729 N N . MET A 1 95 ? 22.173 13.082 -18.266 1.00 84.62 95 MET A N 1
ATOM 730 C CA . MET A 1 95 ? 21.636 12.204 -17.228 1.00 84.62 95 MET A CA 1
ATOM 731 C C . MET A 1 95 ? 21.055 13.019 -16.064 1.00 84.62 95 MET A C 1
ATOM 733 O O . MET A 1 95 ? 21.756 13.819 -15.442 1.00 84.62 95 MET A O 1
ATOM 737 N N . SER A 1 96 ? 19.774 12.803 -15.776 1.00 86.56 96 SER A N 1
ATOM 738 C CA . SER A 1 96 ? 19.028 13.433 -14.684 1.00 86.56 96 SER A CA 1
ATOM 739 C C . SER A 1 96 ? 18.305 12.354 -13.883 1.00 86.56 96 SER A C 1
ATOM 741 O O . SER A 1 96 ? 17.731 11.441 -14.471 1.00 86.56 96 SER A O 1
ATOM 743 N N . CYS A 1 97 ? 18.319 12.447 -12.553 1.00 86.62 97 CYS A N 1
ATOM 744 C CA . CYS A 1 97 ? 17.692 11.460 -11.673 1.00 86.62 97 CYS A CA 1
ATOM 745 C C . CYS A 1 97 ? 16.638 12.106 -10.776 1.00 86.62 97 CYS A C 1
ATOM 747 O O . CYS A 1 97 ? 16.811 13.236 -10.315 1.00 86.62 97 CYS A O 1
ATOM 749 N N . TRP A 1 98 ? 15.572 11.359 -10.509 1.00 88.44 98 TRP A N 1
ATOM 750 C CA . TRP A 1 98 ? 14.406 11.805 -9.757 1.00 88.44 98 TRP A CA 1
ATOM 751 C C . TRP A 1 98 ? 14.028 10.772 -8.699 1.00 88.44 98 TRP A C 1
ATOM 753 O O . TRP A 1 98 ? 14.140 9.565 -8.926 1.00 88.44 98 TRP A O 1
ATOM 763 N N . GLY A 1 99 ? 13.555 11.262 -7.554 1.00 89.00 99 GLY A N 1
ATOM 764 C CA . GLY A 1 99 ? 12.911 10.447 -6.530 1.00 89.00 99 GLY A CA 1
ATOM 765 C C . GLY A 1 99 ? 11.397 10.537 -6.666 1.00 89.00 99 GLY A C 1
ATOM 766 O O . GLY A 1 99 ? 10.840 11.633 -6.734 1.00 89.00 99 GLY A O 1
ATOM 767 N N . LEU A 1 100 ? 10.741 9.385 -6.697 1.00 89.62 100 LEU A N 1
ATOM 768 C CA . LEU A 1 100 ? 9.295 9.242 -6.714 1.00 89.62 100 LEU A CA 1
ATOM 769 C C . LEU A 1 100 ? 8.851 8.633 -5.385 1.00 89.62 100 LEU A C 1
ATOM 771 O O . LEU A 1 100 ? 9.389 7.611 -4.968 1.00 89.62 100 LEU A O 1
ATOM 775 N N . SER A 1 101 ? 7.837 9.227 -4.762 1.00 89.69 101 SER A N 1
ATOM 776 C CA . SER A 1 101 ? 7.158 8.662 -3.596 1.00 89.69 101 SER A CA 1
ATOM 777 C C . SER A 1 101 ? 5.663 8.629 -3.862 1.00 89.69 101 SER A C 1
ATOM 779 O O . SER A 1 101 ? 5.058 9.663 -4.144 1.00 89.69 101 SER A O 1
ATOM 781 N N . VAL A 1 102 ? 5.080 7.441 -3.767 1.00 86.50 102 VAL A N 1
ATOM 782 C CA . VAL A 1 102 ? 3.650 7.201 -3.935 1.00 86.50 102 VAL A CA 1
ATOM 783 C C . VAL A 1 102 ? 3.076 6.816 -2.587 1.00 86.50 102 VAL A C 1
ATOM 785 O O . VAL A 1 102 ? 3.541 5.867 -1.955 1.00 86.50 102 VAL A O 1
ATOM 788 N N . ASN A 1 103 ? 2.053 7.555 -2.166 1.00 84.62 103 ASN A N 1
ATOM 789 C CA . ASN A 1 103 ? 1.262 7.205 -1.003 1.00 84.62 103 ASN A CA 1
ATOM 790 C C . ASN A 1 103 ? -0.041 6.529 -1.457 1.00 84.62 103 ASN A C 1
ATOM 792 O O . ASN A 1 103 ? -0.821 7.127 -2.196 1.00 84.62 103 ASN A O 1
ATOM 796 N N . LEU A 1 104 ? -0.246 5.291 -1.018 1.00 79.75 104 LEU A N 1
ATOM 797 C CA . LEU A 1 104 ? -1.458 4.488 -1.209 1.00 79.75 104 LEU A CA 1
ATOM 798 C C . LEU A 1 104 ? -2.241 4.326 0.109 1.00 79.75 104 LEU A C 1
ATOM 800 O O . LEU A 1 104 ? -3.148 3.488 0.201 1.00 79.75 104 LEU A O 1
ATOM 804 N N . ASP A 1 105 ? -1.889 5.113 1.132 1.00 70.88 105 ASP A N 1
ATOM 805 C CA . ASP A 1 105 ? -2.586 5.167 2.409 1.00 70.88 105 ASP A CA 1
ATOM 806 C C . ASP A 1 105 ? -4.083 5.387 2.197 1.00 70.88 105 ASP A C 1
ATOM 808 O O . ASP A 1 105 ? -4.528 6.173 1.360 1.00 70.88 105 ASP A O 1
ATOM 812 N N . GLY A 1 106 ? -4.856 4.621 2.960 1.00 64.69 106 GLY A N 1
ATOM 813 C CA . GLY A 1 106 ? -6.297 4.463 2.803 1.00 64.69 106 GLY A CA 1
ATOM 814 C C . GLY A 1 106 ? -6.690 3.034 2.419 1.00 64.69 106 GLY A C 1
ATOM 815 O O . GLY A 1 106 ? -7.792 2.588 2.718 1.00 64.69 106 GLY A O 1
ATOM 816 N N . GLY A 1 107 ? -5.779 2.267 1.815 1.00 63.53 107 GLY A N 1
ATOM 817 C CA . GLY A 1 107 ? -6.073 0.913 1.339 1.00 63.53 107 GLY A CA 1
ATOM 818 C C . GLY A 1 107 ? -6.498 0.868 -0.126 1.00 63.53 107 GLY A C 1
ATOM 819 O O . GLY A 1 107 ? -7.323 0.043 -0.510 1.00 63.53 107 GLY A O 1
ATOM 820 N N . PHE A 1 108 ? -5.906 1.742 -0.944 1.00 66.38 108 PHE A N 1
ATOM 821 C CA . PHE A 1 108 ? -6.012 1.724 -2.409 1.00 66.38 108 PHE A CA 1
ATOM 822 C C . PHE A 1 108 ? -5.018 0.765 -3.074 1.00 66.38 108 PHE A C 1
ATOM 824 O O . PHE A 1 108 ? -4.825 0.813 -4.285 1.00 66.38 108 PHE A O 1
ATOM 831 N N . GLU A 1 109 ? -4.381 -0.096 -2.282 1.00 67.81 109 GLU A N 1
ATOM 832 C CA . GLU A 1 109 ? -3.318 -0.986 -2.733 1.00 67.81 109 GLU A CA 1
ATOM 833 C C . GLU A 1 109 ? -3.768 -1.932 -3.868 1.00 67.81 109 GLU A C 1
ATOM 835 O O . GLU A 1 109 ? -3.000 -2.327 -4.746 1.00 67.81 109 GLU A O 1
ATOM 840 N N . CYS A 1 110 ? -5.037 -2.316 -3.835 1.00 66.06 110 CYS A N 1
ATOM 841 C CA . CYS A 1 110 ? -5.657 -3.284 -4.717 1.00 66.06 110 CYS A CA 1
ATOM 842 C C . CYS A 1 110 ? -7.172 -3.054 -4.690 1.00 66.06 110 CYS A C 1
ATOM 844 O O . CYS A 1 110 ? -7.632 -2.171 -3.967 1.00 66.06 110 CYS A O 1
ATOM 846 N N . ALA A 1 111 ? -7.957 -3.804 -5.476 1.00 59.47 111 ALA A N 1
ATOM 847 C CA . ALA A 1 111 ? -9.420 -3.675 -5.505 1.00 59.47 111 ALA A CA 1
ATOM 848 C C . ALA A 1 111 ? -10.008 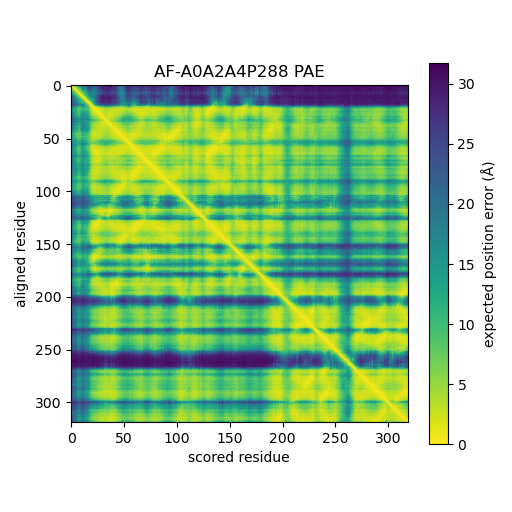-3.423 -4.091 1.00 59.47 111 ALA A C 1
ATOM 850 O O . ALA A 1 111 ? -9.569 -4.082 -3.147 1.00 59.47 111 ALA A O 1
ATOM 851 N N . PRO A 1 112 ? -10.970 -2.490 -3.927 1.00 55.44 112 PRO A N 1
ATOM 852 C CA . PRO A 1 112 ? -11.328 -1.848 -2.648 1.00 55.44 112 PRO A CA 1
ATOM 853 C C . PRO A 1 112 ? -12.108 -2.755 -1.667 1.00 55.44 112 PRO A C 1
ATOM 855 O O . PRO A 1 112 ? -13.030 -2.313 -0.988 1.00 55.44 112 PRO A O 1
ATOM 858 N N . GLY A 1 113 ? -11.802 -4.051 -1.624 1.00 60.31 113 GLY A N 1
ATOM 859 C CA . GLY A 1 113 ? -12.490 -5.067 -0.838 1.00 60.31 113 GLY A CA 1
ATOM 860 C C . GLY A 1 113 ? -11.748 -5.498 0.430 1.00 60.31 113 GLY A C 1
ATOM 861 O O . GLY A 1 113 ? -10.681 -5.002 0.781 1.00 60.31 113 GLY A O 1
ATOM 862 N N . LEU A 1 114 ? -12.340 -6.478 1.120 1.00 58.28 114 LEU A N 1
ATOM 863 C CA . LEU A 1 114 ? -11.710 -7.177 2.247 1.00 58.28 114 LEU A CA 1
ATOM 864 C C . LEU A 1 114 ? -10.771 -8.303 1.814 1.00 58.28 114 LEU A C 1
ATOM 866 O O . LEU A 1 114 ? -10.164 -8.935 2.681 1.00 58.28 114 LEU A O 1
ATOM 870 N N . ASP A 1 115 ? -10.650 -8.558 0.512 1.00 69.06 115 ASP A N 1
ATOM 871 C CA . ASP A 1 115 ? -9.797 -9.623 -0.006 1.00 69.06 115 ASP A CA 1
ATOM 872 C C . ASP A 1 115 ? -8.403 -9.479 0.600 1.00 69.06 115 ASP A C 1
ATOM 874 O O . ASP A 1 115 ? -7.899 -8.354 0.642 1.00 69.06 115 ASP A O 1
ATOM 878 N N . PRO A 1 116 ? -7.817 -10.552 1.161 1.00 70.62 116 PRO A N 1
ATOM 879 C CA . PRO A 1 116 ? -6.502 -10.466 1.790 1.00 70.62 116 PRO A CA 1
ATOM 880 C C . PRO A 1 116 ? -5.542 -9.783 0.808 1.00 70.62 116 PRO A C 1
ATOM 882 O O . PRO A 1 116 ? -5.661 -10.067 -0.378 1.00 70.62 116 PRO A O 1
ATOM 885 N N . PRO A 1 117 ? -4.677 -8.857 1.246 1.00 78.94 117 PRO A N 1
ATOM 886 C CA . PRO A 1 117 ? -3.703 -8.161 0.415 1.00 78.94 117 PRO A CA 1
ATOM 887 C C . PRO A 1 117 ? -2.608 -9.153 -0.021 1.00 78.94 117 PRO A C 1
ATOM 889 O O . PRO A 1 117 ? -2.912 -10.301 -0.347 1.00 78.94 117 PRO A O 1
ATOM 892 N N . PHE A 1 118 ? -1.348 -8.746 -0.085 1.00 86.00 118 PHE A N 1
ATOM 893 C CA . PHE A 1 118 ? -0.290 -9.598 -0.613 1.00 86.00 118 PHE A CA 1
ATOM 894 C C . PHE A 1 118 ? 0.076 -10.701 0.367 1.00 86.00 118 PHE A C 1
ATOM 896 O O . PHE A 1 118 ? 0.163 -10.463 1.568 1.00 86.00 118 PHE A O 1
ATOM 903 N N . LEU A 1 119 ? 0.307 -11.909 -0.132 1.00 87.31 119 LEU A N 1
ATOM 904 C CA . LEU A 1 119 ? 0.784 -13.013 0.695 1.00 87.31 119 LEU A CA 1
ATOM 905 C C . LEU A 1 119 ? 2.198 -12.719 1.216 1.00 87.31 119 LEU A C 1
ATOM 907 O O . LEU A 1 119 ? 3.046 -12.173 0.508 1.00 87.31 119 LEU A O 1
ATOM 911 N N . THR A 1 120 ? 2.453 -13.078 2.472 1.00 87.50 120 THR A N 1
ATOM 912 C CA . THR A 1 120 ? 3.775 -12.914 3.094 1.00 87.50 120 THR A CA 1
ATOM 913 C C . THR A 1 120 ? 4.631 -14.153 2.876 1.00 87.50 120 THR A C 1
ATOM 915 O O . THR A 1 120 ? 4.147 -15.204 2.453 1.00 87.50 120 THR A O 1
ATOM 918 N N . GLU A 1 121 ? 5.924 -14.060 3.185 1.00 85.81 121 GLU A N 1
ATOM 919 C CA . GLU A 1 121 ? 6.851 -15.189 3.009 1.00 85.81 121 GLU A CA 1
ATOM 920 C C . GLU A 1 121 ? 6.510 -16.427 3.864 1.00 85.81 121 GLU A C 1
ATOM 922 O O . GLU A 1 121 ? 6.953 -17.533 3.543 1.00 85.81 121 GLU A O 1
ATOM 927 N N . ASP A 1 122 ? 5.720 -16.241 4.927 1.00 83.12 122 ASP A N 1
ATOM 928 C CA . ASP A 1 122 ? 5.271 -17.292 5.847 1.00 83.12 122 ASP A CA 1
ATOM 929 C C . ASP A 1 122 ? 4.006 -18.019 5.355 1.00 83.12 122 ASP A C 1
ATOM 931 O O . ASP A 1 122 ? 3.585 -19.021 5.944 1.00 83.12 122 ASP A O 1
ATOM 935 N N . ALA A 1 123 ? 3.390 -17.552 4.263 1.00 84.19 123 ALA A N 1
ATOM 936 C CA . ALA A 1 123 ? 2.202 -18.175 3.701 1.00 84.19 123 ALA A CA 1
ATOM 937 C C . ALA A 1 123 ? 2.480 -19.582 3.159 1.00 84.19 123 ALA A C 1
ATOM 939 O O . ALA A 1 123 ? 3.442 -19.847 2.437 1.00 84.19 123 ALA A O 1
ATOM 940 N N . ALA A 1 124 ? 1.600 -20.527 3.487 1.00 76.50 124 ALA A N 1
ATOM 941 C CA . ALA A 1 124 ? 1.726 -21.889 2.991 1.00 76.50 124 ALA A CA 1
ATOM 942 C C . ALA A 1 124 ? 1.450 -21.952 1.478 1.00 76.50 124 ALA A C 1
ATOM 944 O O . ALA A 1 124 ? 0.451 -21.425 0.996 1.00 76.50 124 ALA A O 1
ATOM 945 N N . GLY A 1 125 ? 2.304 -22.664 0.737 1.00 71.00 125 GLY A N 1
ATOM 946 C CA . GLY A 1 125 ? 2.081 -22.949 -0.685 1.00 71.00 125 GLY A CA 1
ATOM 947 C C . GLY A 1 125 ? 2.384 -21.797 -1.648 1.00 71.00 125 GLY A C 1
ATOM 948 O O . GLY A 1 125 ? 2.001 -21.892 -2.811 1.00 71.00 125 GLY A O 1
ATOM 949 N N . VAL A 1 126 ? 3.073 -20.742 -1.200 1.00 66.12 126 VAL A N 1
ATOM 950 C CA . VAL A 1 126 ? 3.488 -19.620 -2.057 1.00 66.12 126 VAL A CA 1
ATOM 951 C C . VAL A 1 126 ? 4.941 -19.761 -2.510 1.00 66.12 126 VAL A C 1
ATOM 953 O O . VAL A 1 126 ? 5.785 -20.300 -1.784 1.00 66.12 126 VAL A O 1
ATOM 956 N N . SER A 1 127 ? 5.262 -19.233 -3.698 1.00 63.91 127 SER A N 1
ATOM 957 C CA . SER A 1 127 ? 6.642 -18.808 -3.961 1.00 63.91 127 SER A CA 1
ATOM 958 C C . SER A 1 127 ? 6.973 -17.765 -2.899 1.00 63.91 127 SER A C 1
ATOM 960 O O . SER A 1 127 ? 6.228 -16.804 -2.755 1.00 63.91 127 SER A O 1
ATOM 962 N N . ARG A 1 128 ? 8.053 -17.947 -2.130 1.00 75.56 128 ARG A N 1
ATOM 963 C CA . ARG A 1 128 ? 8.423 -17.054 -1.008 1.00 75.56 128 ARG A CA 1
ATOM 964 C C . ARG A 1 128 ? 8.671 -15.596 -1.420 1.00 75.56 128 ARG A C 1
ATOM 966 O O . ARG A 1 128 ? 9.038 -14.798 -0.568 1.00 75.56 128 ARG A O 1
ATOM 973 N N . PHE A 1 129 ? 8.533 -15.280 -2.703 1.00 85.38 129 PHE A N 1
ATOM 974 C CA . PHE A 1 129 ? 8.704 -13.967 -3.284 1.00 85.38 129 PHE A CA 1
ATOM 975 C C . PHE A 1 129 ? 7.386 -13.466 -3.882 1.00 85.38 129 PHE A C 1
ATOM 977 O O . PHE A 1 129 ? 6.716 -14.178 -4.636 1.00 85.38 129 PHE A O 1
ATOM 984 N N . ALA A 1 130 ? 7.080 -12.208 -3.595 1.00 88.19 130 ALA A N 1
ATOM 985 C CA . ALA A 1 130 ? 6.216 -11.367 -4.405 1.00 88.19 130 ALA A CA 1
ATOM 986 C C . ALA A 1 130 ? 7.048 -10.725 -5.532 1.00 88.19 130 ALA A C 1
ATOM 988 O O . ALA A 1 130 ? 8.279 -10.834 -5.553 1.00 88.19 130 ALA A O 1
ATOM 989 N N . GLY A 1 131 ? 6.385 -10.080 -6.490 1.00 88.50 131 GLY A N 1
ATOM 990 C CA . GLY A 1 131 ? 7.058 -9.429 -7.616 1.00 88.50 131 GLY A CA 1
ATOM 991 C C . GLY A 1 131 ? 6.624 -7.986 -7.801 1.00 88.50 131 GLY A C 1
ATOM 992 O O . GLY A 1 131 ? 5.472 -7.639 -7.529 1.00 88.50 131 GLY A O 1
ATOM 993 N N . ILE A 1 132 ? 7.519 -7.157 -8.327 1.00 89.19 132 ILE A N 1
ATOM 994 C CA . ILE A 1 132 ? 7.208 -5.809 -8.806 1.00 89.19 132 ILE A CA 1
ATOM 995 C C . ILE A 1 132 ? 7.805 -5.607 -10.192 1.00 89.19 132 ILE A C 1
ATOM 997 O O . ILE A 1 132 ? 8.991 -5.838 -10.395 1.00 89.19 132 ILE A O 1
ATOM 1001 N N . SER A 1 133 ? 6.990 -5.150 -11.138 1.00 89.62 133 SER A N 1
ATOM 1002 C CA . SER A 1 133 ? 7.443 -4.741 -12.465 1.00 89.62 133 SER A CA 1
ATOM 1003 C C . SER A 1 133 ? 7.329 -3.237 -12.632 1.00 89.62 133 SER A C 1
ATOM 1005 O O . SER A 1 133 ? 6.318 -2.643 -12.248 1.00 89.62 133 SER A O 1
ATOM 1007 N N . LEU A 1 134 ? 8.371 -2.643 -13.205 1.00 88.81 134 LEU A N 1
ATOM 1008 C CA . LEU A 1 134 ? 8.438 -1.242 -13.586 1.00 88.81 134 LEU A CA 1
ATOM 1009 C C . LEU A 1 134 ? 8.546 -1.166 -15.104 1.00 88.81 134 LEU A C 1
ATOM 1011 O O . LEU A 1 134 ? 9.525 -1.636 -15.685 1.00 88.81 134 LEU A O 1
ATOM 1015 N N . GLU A 1 135 ? 7.545 -0.562 -15.729 1.00 88.50 135 GLU A N 1
ATOM 1016 C CA . GLU A 1 135 ? 7.487 -0.335 -17.167 1.00 88.50 135 GLU A CA 1
ATOM 1017 C C . GLU A 1 135 ? 7.504 1.165 -17.442 1.00 88.50 135 GLU A C 1
ATOM 1019 O O . GLU A 1 135 ? 6.594 1.898 -17.046 1.00 88.50 135 GLU A O 1
ATOM 1024 N N . PHE A 1 136 ? 8.549 1.631 -18.121 1.00 85.12 136 PHE A N 1
ATOM 1025 C CA . PHE A 1 136 ? 8.673 3.029 -18.512 1.00 85.12 136 PHE A CA 1
ATOM 1026 C C . PHE A 1 136 ? 8.279 3.195 -19.976 1.00 85.12 136 PHE A C 1
ATOM 1028 O O . PHE A 1 136 ? 8.776 2.495 -20.858 1.00 85.12 136 PHE A O 1
ATOM 1035 N N . ILE A 1 137 ? 7.398 4.157 -20.234 1.00 86.12 137 ILE A N 1
ATOM 1036 C CA . ILE A 1 137 ? 6.879 4.471 -21.561 1.00 86.12 137 ILE A CA 1
ATOM 1037 C C . ILE A 1 137 ? 7.241 5.920 -21.869 1.00 86.12 137 ILE A C 1
ATOM 1039 O O . ILE A 1 137 ? 6.735 6.860 -21.245 1.00 86.12 137 ILE A O 1
ATOM 1043 N N . LEU A 1 138 ? 8.133 6.102 -22.838 1.00 83.75 138 LEU A N 1
ATOM 1044 C CA . LEU A 1 138 ? 8.483 7.424 -23.344 1.00 83.75 138 LEU A CA 1
ATOM 1045 C C . LEU A 1 138 ? 7.370 7.969 -24.254 1.00 83.75 138 LEU A C 1
ATOM 1047 O O . LEU A 1 138 ? 6.758 7.203 -25.005 1.00 83.75 138 LEU A O 1
ATOM 1051 N N . PRO A 1 139 ? 7.109 9.286 -24.224 1.00 84.94 139 PRO A N 1
ATOM 1052 C CA . PRO A 1 139 ? 6.136 9.890 -25.119 1.00 84.94 139 PRO A CA 1
ATOM 1053 C C . PRO A 1 139 ? 6.628 9.853 -26.571 1.00 84.94 139 PRO A C 1
ATOM 1055 O O . PRO A 1 139 ? 7.823 9.739 -26.861 1.00 84.94 139 PRO A O 1
ATOM 1058 N N . ALA A 1 140 ? 5.691 9.963 -27.512 1.00 82.50 140 ALA A N 1
ATOM 1059 C CA . ALA A 1 140 ? 6.009 9.943 -28.934 1.00 82.50 140 ALA A CA 1
ATOM 1060 C C . ALA A 1 140 ? 6.975 11.082 -29.305 1.00 82.50 140 ALA A C 1
ATOM 1062 O O . ALA A 1 140 ? 6.728 12.248 -29.004 1.00 82.50 140 ALA A O 1
ATOM 1063 N N . GLY A 1 141 ? 8.064 10.740 -29.996 1.00 79.12 141 GLY A N 1
ATOM 1064 C CA . GLY A 1 141 ? 9.084 11.704 -30.416 1.00 79.12 141 GLY A CA 1
ATOM 1065 C C . GLY A 1 141 ? 10.148 12.023 -29.363 1.00 79.12 141 GLY A C 1
ATOM 1066 O O . GLY A 1 141 ? 11.092 12.739 -29.692 1.00 79.12 141 GLY A O 1
ATOM 1067 N N . ALA A 1 142 ? 10.049 11.480 -28.144 1.00 82.38 142 ALA A N 1
ATOM 1068 C CA . ALA A 1 142 ? 11.156 11.534 -27.199 1.00 82.38 142 ALA A CA 1
ATOM 1069 C C . ALA A 1 142 ? 12.334 10.669 -27.671 1.00 82.38 142 ALA A C 1
ATOM 1071 O O . ALA A 1 142 ? 12.152 9.618 -28.295 1.00 82.38 142 ALA A O 1
ATOM 1072 N N . THR A 1 143 ? 13.549 11.116 -27.363 1.00 82.00 143 THR A N 1
ATOM 1073 C CA . THR A 1 143 ? 14.796 10.425 -27.719 1.00 82.00 143 THR A CA 1
ATOM 1074 C C . THR A 1 143 ? 15.674 10.254 -26.492 1.00 82.00 143 THR A C 1
ATOM 1076 O O . THR A 1 143 ? 15.807 11.183 -25.707 1.00 82.00 143 THR A O 1
ATOM 1079 N N . GLY A 1 144 ? 16.278 9.076 -26.339 1.00 78.62 144 GLY A N 1
ATOM 1080 C CA . GLY A 1 144 ? 17.103 8.700 -25.188 1.00 78.62 144 GLY A CA 1
ATOM 1081 C C . GLY A 1 144 ? 16.495 7.533 -24.413 1.00 78.62 144 GLY A C 1
ATOM 1082 O O . GLY A 1 144 ? 15.694 6.774 -24.959 1.00 78.62 144 GLY A O 1
ATOM 1083 N N . SER A 1 145 ? 16.902 7.384 -23.159 1.00 77.81 145 SER A N 1
ATOM 1084 C CA . SER A 1 145 ? 16.604 6.256 -22.280 1.00 77.81 145 SER A CA 1
ATOM 1085 C C . SER A 1 145 ? 16.081 6.739 -20.927 1.00 77.81 145 SER A C 1
ATOM 1087 O O . SER A 1 145 ? 16.425 7.816 -20.441 1.00 77.81 145 SER A O 1
ATOM 1089 N N . ILE A 1 146 ? 15.263 5.911 -20.290 1.00 81.75 146 ILE A N 1
ATOM 1090 C CA . ILE A 1 146 ? 14.731 6.101 -18.937 1.00 81.75 146 ILE A CA 1
ATOM 1091 C C . ILE A 1 146 ? 14.645 4.738 -18.266 1.00 81.75 146 ILE A C 1
ATOM 1093 O O . ILE A 1 146 ? 14.336 3.774 -18.952 1.00 81.75 146 ILE A O 1
ATOM 1097 N N . GLY A 1 147 ? 14.875 4.659 -16.959 1.00 81.19 147 GLY A N 1
ATOM 1098 C CA . GLY A 1 147 ? 14.786 3.408 -16.210 1.00 81.19 147 GLY A CA 1
ATOM 1099 C C . GLY A 1 147 ? 15.039 3.583 -14.712 1.00 81.19 147 GLY A C 1
ATOM 1100 O O . GLY A 1 147 ? 15.490 4.650 -14.273 1.00 81.19 147 GLY A O 1
ATOM 1101 N N . PRO A 1 148 ? 14.777 2.544 -13.903 1.00 82.31 148 PRO A N 1
ATOM 1102 C CA . PRO A 1 148 ? 14.936 2.620 -12.464 1.00 82.31 148 PRO A CA 1
ATOM 1103 C C . PRO A 1 148 ? 16.416 2.668 -12.082 1.00 82.31 148 PRO A C 1
ATOM 1105 O O . PRO A 1 148 ? 17.294 2.178 -12.797 1.00 82.31 148 PRO A O 1
ATOM 1108 N N . LEU A 1 149 ? 16.694 3.246 -10.919 1.00 79.19 149 LEU A N 1
ATOM 1109 C CA . LEU A 1 149 ? 17.998 3.128 -10.290 1.00 79.19 149 LEU A CA 1
ATOM 1110 C C . LEU A 1 149 ? 18.135 1.716 -9.704 1.00 79.19 149 LEU A C 1
ATOM 1112 O O . LEU A 1 149 ? 17.347 1.312 -8.846 1.00 79.19 149 LEU A O 1
ATOM 1116 N N . VAL A 1 150 ? 19.150 0.987 -10.158 1.00 76.38 150 VAL A N 1
ATOM 1117 C CA . VAL A 1 150 ? 19.507 -0.359 -9.687 1.00 76.38 150 VAL A CA 1
ATOM 1118 C C . VAL A 1 150 ? 20.768 -0.254 -8.835 1.00 76.38 150 VAL A C 1
ATOM 1120 O O . VAL A 1 150 ? 21.612 0.584 -9.125 1.00 76.38 150 VAL A O 1
ATOM 1123 N N . GLY A 1 151 ? 20.917 -1.070 -7.791 1.00 67.06 151 GLY A N 1
ATOM 1124 C CA . GLY A 1 151 ? 22.145 -1.115 -6.976 1.00 67.06 151 GLY A CA 1
ATOM 1125 C C . GLY A 1 151 ? 21.975 -0.662 -5.526 1.00 67.06 151 GLY A C 1
ATOM 1126 O O . GLY A 1 151 ? 22.940 -0.240 -4.887 1.00 67.06 151 GLY A O 1
ATOM 1127 N N . GLY A 1 152 ? 20.751 -0.727 -4.999 1.00 57.62 152 GLY A N 1
ATOM 1128 C CA . GLY A 1 152 ? 20.504 -0.589 -3.567 1.00 57.62 152 GLY A CA 1
ATOM 1129 C C . GLY A 1 152 ? 20.643 -1.929 -2.841 1.00 57.62 152 GLY A C 1
ATOM 1130 O O . GLY A 1 152 ? 20.254 -2.960 -3.363 1.00 57.62 152 GLY A O 1
ATOM 1131 N N . THR A 1 153 ? 21.121 -1.913 -1.597 1.00 54.50 153 THR A N 1
ATOM 1132 C CA . THR A 1 153 ? 20.945 -3.019 -0.626 1.00 54.50 153 THR A CA 1
ATOM 1133 C C . THR A 1 153 ? 19.616 -2.907 0.130 1.00 54.50 153 THR A C 1
ATOM 1135 O O . THR A 1 153 ? 19.436 -3.491 1.195 1.00 54.50 153 THR A O 1
ATOM 1138 N N . ASN A 1 154 ? 18.712 -2.063 -0.363 1.00 54.53 154 ASN A N 1
ATOM 1139 C CA . ASN A 1 154 ? 17.527 -1.626 0.354 1.00 54.53 154 ASN A CA 1
ATOM 1140 C C . ASN A 1 154 ? 16.346 -2.461 -0.131 1.00 54.53 154 ASN A C 1
ATOM 1142 O O . ASN A 1 154 ? 15.577 -2.020 -0.970 1.00 54.53 154 ASN A O 1
ATOM 1146 N N . GLY A 1 155 ? 16.250 -3.689 0.359 1.00 60.09 155 GLY A N 1
ATOM 1147 C CA . GLY A 1 155 ? 15.159 -4.594 0.029 1.00 60.09 155 GLY A CA 1
ATOM 1148 C C . GLY A 1 155 ? 15.154 -5.780 0.979 1.00 60.09 155 GLY A C 1
ATOM 1149 O O . GLY A 1 155 ? 16.210 -6.290 1.354 1.00 60.09 155 GLY A O 1
ATOM 1150 N N . TYR A 1 156 ? 13.969 -6.198 1.419 1.00 72.88 156 TYR A N 1
ATOM 1151 C CA . TYR A 1 156 ? 13.826 -7.414 2.208 1.00 72.88 156 TYR A CA 1
ATOM 1152 C C . TYR A 1 156 ? 13.662 -8.611 1.272 1.00 72.88 156 TYR A C 1
ATOM 1154 O O . TYR A 1 156 ? 12.693 -8.692 0.518 1.00 72.88 156 TYR A O 1
ATOM 1162 N N . GLY A 1 157 ? 14.618 -9.539 1.332 1.00 73.19 157 GLY A N 1
ATOM 1163 C CA . GLY A 1 157 ? 14.535 -10.820 0.640 1.00 73.19 157 GLY A CA 1
ATOM 1164 C C . GLY A 1 157 ? 14.516 -10.728 -0.887 1.00 73.19 157 GLY A C 1
ATOM 1165 O O . GLY A 1 157 ? 13.803 -11.504 -1.502 1.00 73.19 157 GLY A O 1
ATOM 1166 N N . ASN A 1 158 ? 15.275 -9.826 -1.503 1.00 76.06 158 ASN A N 1
ATOM 1167 C CA . ASN A 1 158 ? 15.531 -9.856 -2.947 1.00 76.06 158 ASN A CA 1
ATOM 1168 C C . ASN A 1 158 ? 16.524 -10.978 -3.304 1.00 76.06 158 ASN A C 1
ATOM 1170 O O . ASN A 1 158 ? 17.364 -11.358 -2.479 1.00 76.06 158 ASN A O 1
ATOM 1174 N N . ALA A 1 159 ? 16.464 -11.501 -4.526 1.00 74.56 159 ALA A N 1
ATOM 1175 C CA . ALA A 1 159 ? 17.592 -12.205 -5.118 1.00 74.56 159 ALA A CA 1
ATOM 1176 C C . ALA A 1 159 ? 18.252 -11.300 -6.179 1.00 74.56 159 ALA A C 1
ATOM 1178 O O . ALA A 1 159 ? 17.743 -10.256 -6.562 1.00 74.56 159 ALA A O 1
ATOM 1179 N N . ASP A 1 160 ? 19.505 -11.598 -6.515 1.00 78.06 160 ASP A N 1
ATOM 1180 C CA . ASP A 1 160 ? 20.349 -10.748 -7.367 1.00 78.06 160 ASP A CA 1
ATOM 1181 C C . ASP A 1 160 ? 20.024 -10.966 -8.854 1.00 78.06 160 ASP A C 1
ATOM 1183 O O . ASP A 1 160 ? 20.860 -11.440 -9.639 1.00 78.06 160 ASP A O 1
ATOM 1187 N N . GLN A 1 161 ? 18.763 -10.748 -9.226 1.00 80.25 161 GLN A N 1
ATOM 1188 C CA . GLN A 1 161 ? 18.260 -11.043 -10.560 1.00 80.25 161 GLN A CA 1
ATOM 1189 C C . GLN A 1 161 ? 17.000 -10.248 -10.911 1.00 80.25 161 GLN A C 1
ATOM 1191 O O . GLN A 1 161 ? 16.172 -9.966 -10.063 1.00 80.25 161 GLN A O 1
ATOM 1196 N N . PHE A 1 162 ? 16.826 -9.956 -12.198 1.00 84.25 162 PHE A N 1
ATOM 1197 C CA . PHE A 1 162 ? 15.569 -9.450 -12.745 1.00 84.25 162 PHE A CA 1
ATOM 119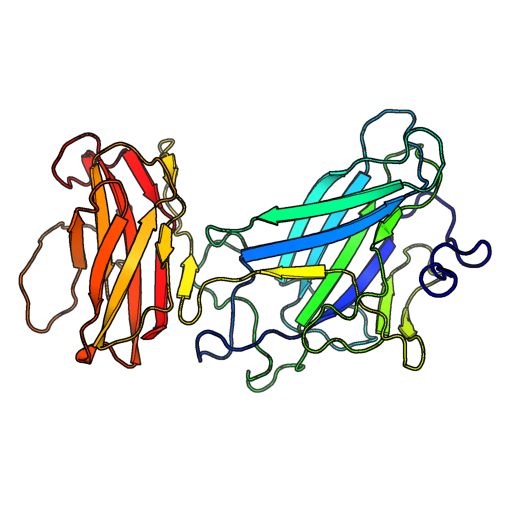8 C C . PHE A 1 162 ? 15.131 -10.291 -13.934 1.00 84.25 162 PHE A C 1
ATOM 1200 O O . PHE A 1 162 ? 15.939 -10.914 -14.633 1.00 84.25 162 PHE A O 1
ATOM 1207 N N . TRP A 1 163 ? 13.839 -10.228 -14.215 1.00 86.19 163 TRP A N 1
ATOM 1208 C CA . TRP A 1 163 ? 13.306 -10.551 -15.527 1.00 86.19 163 TRP A CA 1
ATOM 1209 C C . TRP A 1 163 ? 13.130 -9.269 -16.335 1.00 86.19 163 TRP A C 1
ATOM 1211 O O . TRP A 1 163 ? 12.570 -8.295 -15.838 1.00 86.19 163 TRP A O 1
ATOM 1221 N N . VAL A 1 164 ? 13.606 -9.263 -17.575 1.00 83.81 164 VAL A N 1
ATOM 1222 C CA . VAL A 1 164 ? 13.457 -8.131 -18.492 1.00 83.81 164 VAL A CA 1
ATOM 1223 C C . VAL A 1 164 ? 12.535 -8.551 -19.622 1.00 83.81 164 VAL A C 1
ATOM 1225 O O . VAL A 1 164 ? 12.809 -9.554 -20.281 1.00 83.81 164 VAL A O 1
ATOM 1228 N N . ASP A 1 165 ? 11.481 -7.779 -19.867 1.00 79.62 165 ASP A N 1
ATOM 1229 C CA . ASP A 1 165 ? 10.664 -7.887 -21.069 1.00 79.62 165 ASP A CA 1
ATOM 1230 C C . ASP A 1 165 ? 10.922 -6.683 -21.972 1.00 79.62 165 ASP A C 1
ATOM 1232 O O . ASP A 1 165 ? 10.719 -5.519 -21.627 1.00 79.62 165 ASP A O 1
ATOM 1236 N N . ASP A 1 166 ? 11.375 -7.007 -23.173 1.00 73.81 166 ASP A N 1
ATOM 1237 C CA . ASP A 1 166 ? 11.654 -6.072 -24.248 1.00 73.81 166 ASP A CA 1
ATOM 1238 C C . ASP A 1 166 ? 10.768 -6.488 -25.428 1.00 73.81 166 ASP A C 1
ATOM 1240 O O . ASP A 1 166 ? 10.997 -7.560 -25.996 1.00 73.81 166 ASP A O 1
ATOM 1244 N N . PRO A 1 167 ? 9.757 -5.689 -25.807 1.00 64.62 167 PRO A N 1
ATOM 1245 C CA . PRO A 1 167 ? 8.854 -5.991 -26.914 1.00 64.62 167 PRO A CA 1
ATOM 1246 C C . PRO A 1 167 ? 9.558 -6.167 -28.264 1.00 64.62 167 PRO A C 1
ATOM 1248 O O . PRO A 1 167 ? 8.985 -6.774 -29.168 1.00 64.62 167 PRO A O 1
ATOM 1251 N N . SER A 1 168 ? 10.790 -5.664 -28.421 1.00 63.59 168 SER A N 1
ATOM 1252 C CA . SER A 1 168 ? 11.605 -5.915 -29.617 1.00 63.59 168 SER A CA 1
ATOM 1253 C C . SER A 1 168 ? 12.215 -7.326 -29.648 1.00 63.59 168 SER A C 1
ATOM 1255 O O . SER A 1 168 ? 12.707 -7.762 -30.688 1.00 63.59 168 SER A O 1
ATOM 1257 N N . GLY A 1 169 ? 12.179 -8.047 -28.521 1.00 60.59 169 GLY A N 1
ATOM 1258 C CA . GLY A 1 169 ? 12.740 -9.388 -28.342 1.00 60.59 169 GLY A CA 1
ATOM 1259 C C . GLY A 1 169 ? 14.257 -9.421 -28.137 1.00 60.59 169 GLY A C 1
ATOM 1260 O O . GLY A 1 169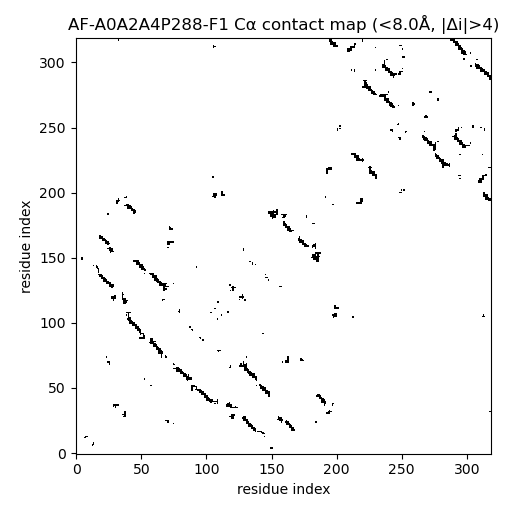 ? 14.829 -10.503 -28.015 1.00 60.59 169 GLY A O 1
ATOM 1261 N N . THR A 1 170 ? 14.929 -8.267 -28.100 1.00 61.22 170 THR A N 1
ATOM 1262 C CA . THR A 1 170 ? 16.399 -8.190 -28.096 1.00 61.22 170 THR A CA 1
ATOM 1263 C C . THR A 1 170 ? 16.991 -8.538 -26.730 1.00 61.22 170 THR A C 1
ATOM 1265 O O . THR A 1 170 ? 18.034 -9.189 -26.658 1.00 61.22 170 THR A O 1
ATOM 1268 N N . SER A 1 171 ? 16.328 -8.138 -25.641 1.00 64.12 171 SER A N 1
ATOM 1269 C CA . SER A 1 171 ? 16.826 -8.353 -24.272 1.00 64.12 171 SER A CA 1
ATOM 1270 C C . SER A 1 171 ? 15.881 -9.111 -23.343 1.00 64.12 171 SER A C 1
ATOM 1272 O O . SER A 1 171 ? 16.048 -9.040 -22.127 1.00 64.12 171 SER A O 1
ATOM 1274 N N . THR A 1 172 ? 14.941 -9.883 -23.889 1.00 76.19 172 THR A N 1
ATOM 1275 C CA . THR A 1 172 ? 13.983 -10.646 -23.081 1.00 76.19 172 THR A CA 1
ATOM 1276 C C . THR A 1 172 ? 14.659 -11.763 -22.284 1.00 76.19 172 THR A C 1
ATOM 1278 O O . THR A 1 172 ? 15.419 -12.563 -22.840 1.00 76.19 172 THR A O 1
ATOM 1281 N N . GLY A 1 173 ? 14.377 -11.844 -20.985 1.00 82.81 173 GLY A N 1
ATOM 1282 C CA . GLY A 1 173 ? 14.761 -12.970 -20.139 1.00 82.81 173 GLY A CA 1
ATOM 1283 C C . GLY A 1 173 ? 15.379 -12.599 -18.795 1.00 82.81 173 GLY A C 1
ATOM 1284 O O . GLY A 1 173 ? 15.441 -11.442 -18.389 1.00 82.81 173 GLY A O 1
ATOM 1285 N N . CYS A 1 174 ? 15.876 -13.629 -18.111 1.00 83.94 174 CYS A N 1
ATOM 1286 C CA . CYS A 1 174 ? 16.576 -13.512 -16.836 1.00 83.94 174 CYS A CA 1
ATOM 1287 C C . CYS A 1 174 ? 17.908 -12.767 -16.987 1.00 83.94 174 CYS A C 1
ATOM 1289 O O . CYS A 1 174 ? 18.675 -12.983 -17.939 1.00 83.94 174 CYS A O 1
ATOM 1291 N N . ARG A 1 175 ? 18.193 -11.899 -16.023 1.00 78.88 175 ARG A N 1
ATOM 1292 C CA . ARG A 1 175 ? 19.436 -11.141 -15.897 1.00 78.88 175 ARG A CA 1
ATOM 1293 C C . ARG A 1 175 ? 19.883 -11.224 -14.447 1.00 78.88 175 ARG A C 1
ATOM 1295 O O . ARG A 1 175 ? 19.120 -10.864 -13.568 1.00 78.88 175 ARG A O 1
ATOM 1302 N N . SER A 1 176 ? 21.098 -11.706 -14.209 1.00 75.69 176 SER A N 1
ATOM 1303 C CA . SER A 1 176 ? 21.703 -11.796 -12.877 1.00 75.69 176 SER A CA 1
ATOM 1304 C C . SER A 1 176 ? 23.134 -11.269 -12.934 1.00 75.69 176 SER A C 1
ATOM 1306 O O . SER A 1 176 ? 23.797 -11.405 -13.967 1.00 75.69 176 SER A O 1
ATOM 1308 N N . TRP A 1 177 ? 23.606 -10.674 -11.837 1.00 67.94 177 TRP A N 1
ATOM 1309 C CA . TRP A 1 177 ? 24.943 -10.080 -11.735 1.00 67.94 177 TRP A CA 1
ATOM 1310 C C . TRP A 1 177 ? 25.968 -11.020 -11.100 1.00 67.94 177 TRP A C 1
ATOM 1312 O O . TRP A 1 177 ? 27.145 -10.677 -11.017 1.00 67.94 177 TRP A O 1
ATOM 1322 N N . GLY A 1 178 ? 25.565 -12.246 -10.751 1.00 63.34 178 GLY A N 1
ATOM 1323 C CA . GLY A 1 178 ? 26.482 -13.271 -10.252 1.00 63.34 178 GLY A CA 1
ATOM 1324 C C . GLY A 1 178 ? 26.961 -13.033 -8.817 1.00 63.34 178 GLY A C 1
ATOM 1325 O O . GLY A 1 178 ? 27.950 -13.646 -8.406 1.00 63.34 178 GLY A O 1
ATOM 1326 N N . GLY A 1 179 ? 26.262 -12.193 -8.049 1.00 64.12 179 GLY A N 1
ATOM 1327 C CA . GLY A 1 179 ? 26.595 -11.816 -6.680 1.00 64.12 179 GLY A CA 1
ATOM 1328 C C . GLY A 1 179 ? 27.346 -10.484 -6.566 1.00 64.12 179 GLY A C 1
ATOM 1329 O O . GLY A 1 179 ? 27.658 -9.825 -7.548 1.00 64.12 179 GLY A O 1
ATOM 1330 N N . THR A 1 180 ? 27.619 -10.099 -5.315 1.00 56.69 180 THR A N 1
ATOM 1331 C CA . THR A 1 180 ? 28.059 -8.777 -4.830 1.00 56.69 180 THR A CA 1
ATOM 1332 C C . THR A 1 180 ? 28.754 -7.844 -5.854 1.00 56.69 180 THR A C 1
ATOM 1334 O O . THR A 1 180 ? 29.846 -8.175 -6.324 1.00 56.69 180 THR A O 1
ATOM 1337 N N . PRO A 1 181 ? 28.236 -6.612 -6.074 1.00 56.88 181 PRO A N 1
ATOM 1338 C CA . PRO A 1 181 ? 27.102 -6.016 -5.367 1.00 56.88 181 PRO A CA 1
ATOM 1339 C C . PRO A 1 181 ? 25.771 -6.650 -5.782 1.00 56.88 181 PRO A C 1
ATOM 1341 O O . PRO A 1 181 ? 25.521 -6.861 -6.960 1.00 56.88 181 PRO A O 1
ATOM 1344 N N . PHE A 1 182 ? 24.926 -6.934 -4.786 1.00 64.62 182 PHE A N 1
ATOM 1345 C CA . PHE A 1 182 ? 23.542 -7.331 -5.030 1.00 64.62 182 PHE A CA 1
ATOM 1346 C C . PHE A 1 182 ? 22.837 -6.206 -5.790 1.00 64.62 182 PHE A C 1
ATOM 1348 O O . PHE A 1 182 ? 22.883 -5.046 -5.372 1.00 64.62 182 PHE A O 1
ATOM 1355 N N . SER A 1 183 ? 22.201 -6.559 -6.896 1.00 70.81 183 SER A N 1
ATOM 1356 C CA . SER A 1 183 ? 21.429 -5.657 -7.732 1.00 70.81 183 SER A CA 1
ATOM 1357 C C . SER A 1 183 ? 19.948 -5.894 -7.473 1.00 70.81 183 SER A C 1
ATOM 1359 O O . SER A 1 183 ? 19.402 -6.919 -7.856 1.00 70.81 183 SER A O 1
ATOM 1361 N N . SER A 1 184 ? 19.306 -4.928 -6.824 1.00 75.81 184 SER A N 1
ATOM 1362 C CA . SER A 1 184 ? 17.849 -4.779 -6.785 1.00 75.81 184 SER A CA 1
ATOM 1363 C C . SER A 1 184 ? 17.467 -3.351 -7.130 1.00 75.81 184 SER A C 1
ATOM 1365 O O . SER A 1 184 ? 18.327 -2.451 -7.186 1.00 75.81 184 SER A O 1
ATOM 1367 N N . PHE A 1 185 ? 16.174 -3.120 -7.334 1.00 79.44 185 PHE A N 1
ATOM 1368 C CA . PHE A 1 185 ? 15.665 -1.758 -7.403 1.00 79.44 185 PHE A CA 1
ATOM 1369 C C . PHE A 1 185 ? 16.014 -0.975 -6.134 1.00 79.44 185 PHE A C 1
ATOM 1371 O O . PHE A 1 185 ? 15.959 -1.488 -5.014 1.00 79.44 185 PHE A O 1
ATOM 1378 N N . GLY A 1 186 ? 16.331 0.309 -6.303 1.00 73.44 186 GLY A N 1
ATOM 1379 C CA . GLY A 1 186 ? 16.344 1.285 -5.215 1.00 73.44 186 GLY A CA 1
ATOM 1380 C C . GLY A 1 186 ? 14.921 1.629 -4.767 1.00 73.44 186 GLY A C 1
ATOM 1381 O O . GLY A 1 186 ? 14.522 2.789 -4.876 1.00 73.44 186 GLY A O 1
ATOM 1382 N N . LEU A 1 187 ? 14.168 0.619 -4.328 1.00 79.06 187 LEU A N 1
ATOM 1383 C CA . LEU A 1 187 ? 12.757 0.666 -3.956 1.00 79.06 187 LEU A CA 1
ATOM 1384 C C . LEU A 1 187 ? 12.603 0.488 -2.444 1.00 79.06 187 LEU A C 1
ATOM 1386 O O . LEU A 1 187 ? 13.212 -0.389 -1.845 1.00 79.06 187 LEU A O 1
ATOM 1390 N N . ILE A 1 188 ? 11.735 1.281 -1.829 1.00 84.56 188 ILE A N 1
ATOM 1391 C CA . ILE A 1 188 ? 11.279 1.075 -0.455 1.00 84.56 188 ILE A CA 1
ATOM 1392 C C . ILE A 1 188 ? 9.775 0.869 -0.510 1.00 84.56 188 ILE A C 1
ATOM 1394 O O . ILE A 1 188 ? 9.065 1.729 -1.025 1.00 84.56 188 ILE A O 1
ATOM 1398 N N . LEU A 1 189 ? 9.297 -0.253 0.023 1.00 85.50 189 LEU A N 1
ATOM 1399 C CA . LEU A 1 189 ? 7.873 -0.508 0.217 1.00 85.50 189 LEU A CA 1
ATOM 1400 C C . LEU A 1 189 ? 7.475 -0.076 1.628 1.00 85.50 189 LEU A C 1
ATOM 1402 O O . LEU A 1 189 ? 8.141 -0.418 2.607 1.00 85.50 189 LEU A O 1
ATOM 1406 N N . PHE A 1 190 ? 6.378 0.664 1.728 1.00 86.19 190 PHE A N 1
ATOM 1407 C CA . PHE A 1 190 ? 5.774 1.046 2.997 1.00 86.19 190 PHE A CA 1
ATOM 1408 C C . PHE A 1 190 ? 4.548 0.186 3.250 1.00 86.19 190 PHE A C 1
ATOM 1410 O O . PHE A 1 190 ? 3.866 -0.236 2.323 1.00 86.19 190 PHE A O 1
ATOM 1417 N N . GLY A 1 191 ? 4.216 -0.026 4.515 1.00 84.06 191 GLY A N 1
ATOM 1418 C CA . GLY A 1 191 ? 2.930 -0.602 4.873 1.00 84.06 191 GLY A CA 1
ATOM 1419 C C . GLY A 1 191 ? 2.473 -0.117 6.237 1.00 84.06 191 GLY A C 1
ATOM 1420 O O . GLY A 1 191 ? 3.164 0.701 6.851 1.00 84.06 191 GLY A O 1
ATOM 1421 N N . PRO A 1 192 ? 1.315 -0.599 6.695 1.00 82.56 192 PRO A N 1
ATOM 1422 C CA . PRO A 1 192 ? 0.688 -0.104 7.901 1.00 82.56 192 PRO A CA 1
ATOM 1423 C C . PRO A 1 192 ? 1.502 -0.462 9.145 1.00 82.56 192 PRO A C 1
ATOM 1425 O O . PRO A 1 192 ? 2.430 -1.280 9.136 1.00 82.56 192 PRO A O 1
ATOM 1428 N N . VAL A 1 193 ? 1.108 0.155 10.253 1.00 87.62 193 VAL A N 1
ATOM 1429 C CA . VAL A 1 193 ? 1.543 -0.253 11.586 1.00 87.62 193 VAL A CA 1
ATOM 1430 C C . VAL A 1 193 ? 1.212 -1.733 11.809 1.00 87.62 193 VAL A C 1
ATOM 1432 O O . VAL A 1 193 ? 0.148 -2.204 11.412 1.00 87.62 193 VAL A O 1
ATOM 1435 N N . ALA A 1 194 ? 2.115 -2.464 12.470 1.00 87.25 194 ALA A N 1
ATOM 1436 C CA . ALA A 1 194 ? 1.942 -3.889 12.744 1.00 87.25 194 ALA A CA 1
ATOM 1437 C C . ALA A 1 194 ? 0.582 -4.208 13.394 1.00 87.25 194 ALA A C 1
ATOM 1439 O O . ALA A 1 194 ? 0.059 -3.430 14.201 1.00 87.25 194 ALA A O 1
ATOM 1440 N N . GLY A 1 195 ? 0.003 -5.347 13.012 1.00 87.12 195 GLY A N 1
ATOM 1441 C CA . GLY A 1 195 ? -1.338 -5.767 13.421 1.00 87.12 195 GLY A CA 1
ATOM 1442 C C . GLY A 1 195 ? -2.480 -4.946 12.816 1.00 87.12 195 GLY A C 1
ATOM 1443 O O . GLY A 1 195 ? -3.621 -5.144 13.218 1.00 87.12 195 GLY A O 1
ATOM 1444 N N . THR A 1 196 ? -2.216 -4.020 11.886 1.00 88.44 196 THR A N 1
ATOM 1445 C CA . THR A 1 196 ? -3.241 -3.155 11.284 1.00 88.44 196 THR A CA 1
ATOM 1446 C C . THR A 1 196 ? -3.309 -3.325 9.774 1.00 88.44 196 THR A C 1
ATOM 1448 O O . THR A 1 196 ? -2.290 -3.464 9.111 1.00 88.44 196 THR A O 1
ATOM 1451 N N . ARG A 1 197 ? -4.517 -3.242 9.220 1.00 86.31 197 ARG A N 1
ATOM 1452 C CA . ARG A 1 197 ? -4.784 -3.140 7.785 1.00 86.31 197 ARG A CA 1
ATOM 1453 C C . ARG A 1 197 ? -5.813 -2.049 7.520 1.00 86.31 197 ARG A C 1
ATOM 1455 O O . ARG A 1 197 ? -6.798 -1.941 8.241 1.00 86.31 197 ARG A O 1
ATOM 1462 N N . LYS A 1 198 ? -5.628 -1.292 6.447 1.00 85.06 198 LYS A N 1
ATOM 1463 C CA . LYS A 1 198 ? -6.603 -0.330 5.933 1.00 85.06 198 LYS A CA 1
ATOM 1464 C C . LYS A 1 198 ? -7.511 -0.970 4.891 1.00 85.06 198 LYS A C 1
ATOM 1466 O O . LYS A 1 198 ? -7.064 -1.797 4.093 1.00 85.06 198 LYS A O 1
ATOM 1471 N N . TYR A 1 199 ? -8.774 -0.576 4.867 1.00 79.69 199 TYR A N 1
ATOM 1472 C CA . TYR A 1 199 ? -9.717 -0.932 3.815 1.00 79.69 199 TYR A CA 1
ATOM 1473 C C . TYR A 1 199 ? -10.668 0.227 3.537 1.00 79.69 199 TYR A C 1
ATOM 1475 O O . TYR A 1 199 ? -11.142 0.911 4.446 1.00 79.69 199 TYR A O 1
ATOM 1483 N N . PHE A 1 200 ? -11.050 0.371 2.274 1.00 73.12 200 PHE A N 1
ATOM 1484 C CA . PHE A 1 200 ? -12.262 1.092 1.927 1.00 73.12 200 PHE A CA 1
ATOM 1485 C C . PHE A 1 200 ? -13.431 0.120 1.858 1.00 73.12 200 PHE A C 1
ATOM 1487 O O . PHE A 1 200 ? -13.289 -1.062 1.562 1.00 73.12 200 PHE A O 1
ATOM 1494 N N . GLY A 1 201 ? -14.616 0.604 2.193 1.00 57.16 201 GLY A N 1
ATOM 1495 C CA . GLY A 1 201 ? -15.832 -0.064 1.763 1.00 57.16 201 GLY A CA 1
ATOM 1496 C C . GLY A 1 201 ? -16.298 0.477 0.426 1.00 57.16 201 GLY A C 1
ATOM 1497 O O . GLY A 1 201 ? -15.891 1.566 0.026 1.00 57.16 201 GLY A O 1
ATOM 1498 N N . ASN A 1 202 ? -17.256 -0.213 -0.197 1.00 51.78 202 ASN A N 1
ATOM 1499 C CA . ASN A 1 202 ? -18.130 0.402 -1.194 1.00 51.78 202 ASN A CA 1
ATOM 1500 C C . ASN A 1 202 ? -18.987 1.465 -0.494 1.00 51.78 202 ASN A C 1
ATOM 1502 O O . ASN A 1 202 ? -20.145 1.225 -0.151 1.00 51.78 202 ASN A O 1
ATOM 1506 N N . LEU A 1 203 ? -18.404 2.626 -0.213 1.00 52.28 203 LEU A N 1
ATOM 1507 C CA . LEU A 1 203 ? -19.165 3.784 0.208 1.00 52.28 203 LEU A CA 1
ATOM 1508 C C . LEU A 1 203 ? -19.942 4.251 -1.025 1.00 52.28 203 LEU A C 1
ATOM 1510 O O . LEU A 1 203 ? -19.321 4.520 -2.057 1.00 52.28 203 LEU A O 1
ATOM 1514 N N . PRO A 1 204 ? -21.282 4.336 -0.979 1.00 44.69 204 PRO A N 1
ATOM 1515 C CA . PRO A 1 204 ? -21.999 5.050 -2.016 1.00 44.69 204 PRO A CA 1
ATOM 1516 C C . PRO A 1 204 ? -21.541 6.508 -1.932 1.00 44.69 204 PRO A C 1
ATOM 1518 O O . PRO A 1 204 ? -21.957 7.253 -1.049 1.00 44.69 204 PRO A O 1
ATOM 1521 N N . LEU A 1 205 ? -20.651 6.910 -2.842 1.00 50.66 205 LEU A N 1
ATOM 1522 C CA . LEU A 1 205 ? -20.159 8.282 -3.014 1.00 50.66 205 LEU A CA 1
ATOM 1523 C C . LEU A 1 205 ? -21.258 9.197 -3.586 1.00 50.66 205 LEU A C 1
ATOM 1525 O O . LEU A 1 205 ? -20.989 10.073 -4.402 1.00 50.66 205 LEU A O 1
ATOM 1529 N N . SER A 1 206 ? -22.520 8.988 -3.198 1.00 46.09 206 SER A N 1
ATOM 1530 C CA . SER A 1 206 ? -23.644 9.777 -3.701 1.00 46.09 206 SER A CA 1
ATOM 1531 C C . SER A 1 206 ? -23.572 11.241 -3.261 1.00 46.09 206 SER A C 1
ATOM 1533 O O . SER A 1 206 ? -24.273 12.060 -3.838 1.00 46.09 206 SER A O 1
ATOM 1535 N N . ASN A 1 207 ? -22.706 11.575 -2.294 1.00 50.34 207 ASN A N 1
ATOM 1536 C CA . ASN A 1 207 ? -22.323 12.938 -1.935 1.00 50.34 207 ASN A CA 1
ATOM 1537 C C . ASN A 1 207 ? -20.799 13.022 -1.728 1.00 50.34 207 ASN A C 1
ATOM 1539 O O . ASN A 1 207 ? -20.219 12.072 -1.195 1.00 50.34 207 ASN A O 1
ATOM 1543 N N . PRO A 1 208 ? -20.143 14.138 -2.101 1.00 57.22 208 PRO A N 1
ATOM 1544 C CA . PRO A 1 208 ? -18.735 14.346 -1.789 1.00 57.22 208 PRO A CA 1
ATOM 1545 C C . PRO A 1 208 ? -18.569 14.448 -0.268 1.00 57.22 208 PRO A C 1
ATOM 1547 O O . PRO A 1 208 ? -18.939 15.450 0.339 1.00 57.22 208 PRO A O 1
ATOM 1550 N N . MET A 1 209 ? -18.046 13.390 0.348 1.00 66.69 209 MET A N 1
ATOM 1551 C CA . MET A 1 209 ? -17.622 13.387 1.747 1.00 66.69 209 MET A CA 1
ATOM 1552 C C . MET A 1 209 ? -16.124 13.667 1.812 1.00 66.69 209 MET A C 1
ATOM 1554 O O . MET A 1 209 ? -15.359 13.165 0.985 1.00 66.69 209 MET A O 1
ATOM 1558 N N . THR A 1 210 ? -15.699 14.448 2.803 1.00 73.69 210 THR A N 1
ATOM 1559 C CA . THR A 1 210 ? -14.268 14.619 3.078 1.00 73.69 210 THR A CA 1
ATOM 1560 C C . THR A 1 210 ? -13.710 13.305 3.614 1.00 73.69 210 THR A C 1
ATOM 1562 O O . THR A 1 210 ? -14.210 12.782 4.613 1.00 73.69 210 THR A O 1
ATOM 1565 N N . MET A 1 211 ? -12.678 12.783 2.953 1.00 76.69 211 MET A N 1
ATOM 1566 C CA . MET A 1 211 ? -11.980 11.574 3.378 1.00 76.69 211 MET A CA 1
ATOM 1567 C C . MET A 1 211 ? -10.769 11.937 4.239 1.00 76.69 211 MET A C 1
ATOM 1569 O O . MET A 1 211 ? -9.952 12.765 3.837 1.00 76.69 211 MET A O 1
ATOM 1573 N N . TRP A 1 212 ? -10.658 11.319 5.412 1.00 81.38 212 TRP A N 1
ATOM 1574 C CA . TRP A 1 212 ? -9.554 11.529 6.357 1.00 81.38 212 TRP A CA 1
ATOM 1575 C C . TRP A 1 212 ? -8.694 10.272 6.481 1.00 81.38 212 TRP A C 1
ATOM 1577 O O . TRP A 1 212 ? -9.247 9.188 6.494 1.00 81.38 212 TRP A O 1
ATOM 1587 N N . ASN A 1 213 ? -7.378 10.402 6.657 1.00 83.69 213 ASN A N 1
ATOM 1588 C CA . ASN A 1 213 ? -6.514 9.251 6.953 1.00 83.69 213 ASN A CA 1
ATOM 1589 C C . ASN A 1 213 ? -6.532 8.972 8.463 1.00 83.69 213 ASN A C 1
ATOM 1591 O O . ASN A 1 213 ? -6.078 9.819 9.240 1.00 83.69 213 ASN A O 1
ATOM 1595 N N . LEU A 1 214 ? -7.071 7.827 8.875 1.00 88.12 214 LEU A N 1
ATOM 1596 C CA . LEU A 1 214 ? -7.071 7.345 10.252 1.00 88.12 214 LEU A CA 1
ATOM 1597 C C . LEU A 1 214 ? -5.885 6.406 10.463 1.00 88.12 214 LEU A C 1
ATOM 1599 O O . LEU A 1 214 ? -5.758 5.378 9.809 1.00 88.12 214 LEU A O 1
ATOM 1603 N N . GLU A 1 215 ? -5.058 6.707 11.456 1.00 89.44 215 GLU A N 1
ATOM 1604 C CA . GLU A 1 215 ? -3.878 5.903 11.773 1.00 89.44 215 GLU A CA 1
ATOM 1605 C C . GLU A 1 215 ? -3.859 5.516 13.245 1.00 89.44 215 GLU A C 1
ATOM 1607 O O . GLU A 1 215 ? -4.127 6.370 14.100 1.00 89.44 215 GLU A O 1
ATOM 1612 N N . PRO A 1 216 ? -3.476 4.277 13.588 1.00 91.06 216 PRO A N 1
ATOM 1613 C CA . PRO A 1 216 ? -2.958 4.006 14.914 1.00 91.06 216 PRO A CA 1
ATOM 1614 C C . PRO A 1 216 ? -1.538 4.595 15.028 1.00 91.06 216 PRO A C 1
ATOM 1616 O O . PRO A 1 216 ? -0.711 4.420 14.138 1.00 91.06 216 PRO A O 1
ATOM 1619 N N . LEU A 1 217 ? -1.216 5.278 16.127 1.00 90.31 217 LEU A N 1
ATOM 1620 C CA . LEU A 1 217 ? 0.134 5.843 16.324 1.00 90.31 217 LEU A CA 1
ATOM 1621 C C . LEU A 1 217 ? 1.162 4.790 16.781 1.00 90.31 217 LEU A C 1
ATOM 1623 O O . LEU A 1 217 ? 2.366 5.045 16.778 1.00 90.31 217 LEU A O 1
ATOM 1627 N N . GLN A 1 218 ? 0.686 3.609 17.176 1.00 90.50 218 GLN A N 1
ATOM 1628 C CA . GLN A 1 218 ? 1.479 2.469 17.623 1.00 90.50 218 GLN A CA 1
ATOM 1629 C C . GLN A 1 218 ? 0.718 1.159 17.368 1.00 90.50 218 GLN A C 1
ATOM 1631 O O . GLN A 1 218 ? -0.505 1.208 17.203 1.00 90.50 218 GLN A O 1
ATOM 1636 N N . PRO A 1 219 ? 1.390 -0.010 17.380 1.00 90.25 219 PRO A N 1
ATOM 1637 C CA . PRO A 1 219 ? 0.709 -1.297 17.284 1.00 90.25 219 PRO A CA 1
ATOM 1638 C C . PRO A 1 219 ? -0.410 -1.421 18.320 1.00 90.25 219 PRO A C 1
ATOM 1640 O O . PRO A 1 219 ? -0.215 -1.144 19.508 1.00 90.25 219 PRO A O 1
ATOM 1643 N N . VAL A 1 220 ? -1.594 -1.817 17.859 1.00 91.38 220 VAL A N 1
ATOM 1644 C CA . VAL A 1 220 ? -2.767 -2.000 18.716 1.00 91.38 220 VAL A CA 1
ATOM 1645 C C . VAL A 1 220 ? -2.705 -3.411 19.286 1.00 91.38 220 VAL A C 1
ATOM 1647 O O . VAL A 1 220 ? -2.755 -4.380 18.541 1.00 91.38 220 VAL A O 1
ATOM 1650 N N . VAL A 1 221 ? -2.573 -3.525 20.608 1.00 90.56 221 VAL A N 1
ATOM 1651 C CA . VAL A 1 221 ? -2.386 -4.807 21.304 1.00 90.56 221 VAL A CA 1
ATOM 1652 C C . VAL A 1 221 ? -3.423 -4.950 22.411 1.00 90.56 221 VAL A C 1
ATOM 1654 O O . VAL A 1 221 ? -3.657 -4.008 23.177 1.00 90.56 221 VAL A O 1
ATOM 1657 N N . ALA A 1 222 ? -4.034 -6.131 22.529 1.00 89.69 222 ALA A N 1
ATOM 1658 C CA . ALA A 1 222 ? -4.970 -6.430 23.608 1.00 89.69 222 ALA A CA 1
ATOM 1659 C C . ALA A 1 222 ? -4.329 -6.236 24.997 1.00 89.69 222 ALA A C 1
ATOM 1661 O O . ALA A 1 222 ? -3.192 -6.625 25.254 1.00 89.69 222 ALA A O 1
ATOM 1662 N N . GLY A 1 223 ? -5.067 -5.619 25.921 1.00 88.31 223 GLY A N 1
ATOM 1663 C CA . GLY A 1 223 ? -4.604 -5.315 27.279 1.00 88.31 223 GLY A CA 1
ATOM 1664 C C . GLY A 1 223 ? -3.766 -4.037 27.413 1.00 88.31 223 GLY A C 1
ATOM 1665 O O . GLY A 1 223 ? -3.381 -3.704 28.532 1.00 88.31 223 GLY A O 1
ATOM 1666 N N . SER A 1 224 ? -3.508 -3.309 26.321 1.00 91.31 224 SER A N 1
ATOM 1667 C CA . SER A 1 224 ? -2.679 -2.093 26.308 1.00 91.31 224 SER A CA 1
ATOM 1668 C C . SER A 1 224 ? -3.452 -0.854 25.827 1.00 91.31 224 SER A C 1
ATOM 1670 O O . SER A 1 224 ? -4.468 -0.983 25.138 1.00 91.31 224 SER A O 1
ATOM 1672 N N . PRO A 1 225 ? -3.013 0.370 26.179 1.00 91.25 225 PRO A N 1
ATOM 1673 C CA . PRO A 1 225 ? -3.559 1.591 25.597 1.00 91.25 225 PRO A CA 1
ATOM 1674 C C . PRO A 1 225 ? -3.164 1.728 24.119 1.00 91.25 225 PRO A C 1
ATOM 1676 O O . PRO A 1 225 ? -1.991 1.628 23.757 1.00 91.25 225 PRO A O 1
ATOM 1679 N N . ALA A 1 226 ? -4.146 2.020 23.272 1.00 92.25 226 ALA A N 1
ATOM 1680 C CA . ALA A 1 226 ? -3.977 2.290 21.850 1.00 92.25 226 ALA A CA 1
ATOM 1681 C C . ALA A 1 226 ? -4.446 3.709 21.516 1.00 92.25 226 ALA A C 1
ATOM 1683 O O . ALA A 1 226 ? -5.419 4.195 22.098 1.00 92.25 226 ALA A O 1
ATOM 1684 N N . THR A 1 227 ? -3.746 4.372 20.597 1.00 92.75 227 THR A N 1
ATOM 1685 C CA . THR A 1 227 ? -4.012 5.752 20.186 1.00 92.75 227 THR A CA 1
ATOM 1686 C C . THR A 1 227 ? -4.281 5.788 18.696 1.00 92.75 227 THR A C 1
ATOM 1688 O O . THR A 1 227 ? -3.464 5.292 17.925 1.00 92.75 227 THR A O 1
ATOM 1691 N N . TRP A 1 228 ? -5.385 6.419 18.307 1.00 92.88 228 TRP A N 1
ATOM 1692 C CA . TRP A 1 228 ? -5.758 6.649 16.915 1.00 92.88 228 TRP A CA 1
ATOM 1693 C C . TRP A 1 228 ? -5.861 8.140 16.626 1.00 92.88 228 TRP A C 1
ATOM 1695 O O . TRP A 1 228 ? -6.304 8.904 17.490 1.00 92.88 228 TRP A O 1
ATOM 1705 N N . GLY A 1 229 ? -5.501 8.546 15.411 1.00 91.62 229 GLY A N 1
ATOM 1706 C CA . GLY A 1 229 ? -5.584 9.934 14.966 1.00 91.62 229 GLY A CA 1
ATOM 1707 C C . GLY A 1 229 ? -6.010 10.073 13.509 1.00 91.62 229 GLY A C 1
ATOM 1708 O O . GLY A 1 229 ? -5.555 9.310 12.663 1.00 91.62 229 GLY A O 1
ATOM 1709 N N . VAL A 1 230 ? -6.852 11.067 13.218 1.00 87.06 230 VAL A N 1
ATOM 1710 C CA . VAL A 1 230 ? -7.224 11.478 11.854 1.00 87.06 230 VAL A CA 1
ATOM 1711 C C . VAL A 1 230 ? -6.341 12.634 11.366 1.00 87.06 230 VAL A C 1
ATOM 1713 O O . VAL A 1 230 ? -6.790 13.769 11.253 1.00 87.06 230 VAL A O 1
ATOM 1716 N N . GLY A 1 231 ? -5.054 12.370 11.120 1.00 73.94 231 GLY A N 1
ATOM 1717 C CA . GLY A 1 231 ? -4.085 13.379 10.657 1.00 73.94 231 GLY A CA 1
ATOM 1718 C C . GLY A 1 231 ? -3.863 14.580 11.602 1.00 73.94 231 GLY A C 1
ATOM 1719 O O . GLY A 1 231 ? -4.515 14.747 12.631 1.00 73.94 231 GLY A O 1
ATOM 1720 N N . THR A 1 232 ? -2.895 15.441 11.278 1.00 57.34 232 THR A N 1
ATOM 1721 C CA . THR A 1 232 ? -2.628 16.677 12.036 1.00 57.34 232 THR A CA 1
ATOM 1722 C C . THR A 1 232 ? -3.468 17.838 11.495 1.00 57.34 232 THR A C 1
ATOM 1724 O O . THR A 1 232 ? -3.527 18.072 10.293 1.00 57.34 232 THR A O 1
ATOM 1727 N N . GLY A 1 233 ? -4.118 18.597 12.386 1.00 57.59 233 GLY A N 1
ATOM 1728 C CA . GLY A 1 233 ? -4.869 19.809 12.018 1.00 57.59 233 GLY A CA 1
ATOM 1729 C C . GLY A 1 233 ? -6.344 19.599 11.656 1.00 57.59 233 GLY A C 1
ATOM 1730 O O . GLY A 1 233 ? -6.982 20.528 11.163 1.00 57.59 233 GLY A O 1
ATOM 1731 N N . ALA A 1 234 ? -6.901 18.417 11.919 1.00 67.56 234 ALA A N 1
ATOM 1732 C CA . ALA A 1 234 ? -8.319 18.150 11.720 1.00 67.56 234 ALA A CA 1
ATOM 1733 C C . ALA A 1 234 ? -9.183 19.017 12.663 1.00 67.56 234 ALA A C 1
ATOM 1735 O O . ALA A 1 234 ? -9.017 18.995 13.884 1.00 67.56 234 ALA A O 1
ATOM 1736 N N . THR A 1 235 ? -10.105 19.802 12.099 1.00 74.06 235 THR A N 1
ATOM 1737 C CA . THR A 1 235 ? -11.041 20.656 12.849 1.00 74.06 235 THR A CA 1
ATOM 1738 C C . THR A 1 235 ? -12.457 20.084 12.792 1.00 74.06 235 THR A C 1
ATOM 1740 O O . THR A 1 235 ? -12.874 19.518 11.785 1.00 74.06 235 THR A O 1
ATOM 1743 N N . GLY A 1 236 ? -13.212 20.209 13.885 1.00 80.75 236 GLY A N 1
ATOM 1744 C CA . GLY A 1 236 ? -14.591 19.718 13.982 1.00 80.75 236 GLY A CA 1
ATOM 1745 C C . GLY A 1 236 ? -14.775 18.591 14.997 1.00 80.75 236 GLY A C 1
ATOM 1746 O O . GLY A 1 236 ? -13.887 18.301 15.801 1.00 80.75 236 GLY A O 1
ATOM 1747 N N . TYR A 1 237 ? -15.964 17.989 14.981 1.00 86.62 237 TYR A N 1
ATOM 1748 C CA . TYR A 1 237 ? -16.337 16.914 15.895 1.00 86.62 237 TYR A CA 1
ATOM 1749 C C . TYR A 1 237 ? -16.036 15.566 15.257 1.00 86.62 237 TYR A C 1
ATOM 1751 O O . TYR A 1 237 ? -16.672 15.182 14.276 1.00 86.62 237 TYR A O 1
ATOM 1759 N N . PHE A 1 238 ? -15.056 14.865 15.820 1.00 87.75 238 PHE A N 1
ATOM 1760 C CA . PHE A 1 238 ? -14.638 13.555 15.346 1.00 87.75 238 PHE A CA 1
ATOM 1761 C C . PHE A 1 238 ? -15.100 12.457 16.287 1.00 87.75 238 PHE A C 1
ATOM 1763 O O . PHE A 1 238 ? -15.127 12.622 17.508 1.00 87.75 238 PHE A O 1
ATOM 1770 N N . TRP A 1 239 ? -15.417 11.315 15.701 1.00 87.00 239 TRP A N 1
ATOM 1771 C CA . TRP A 1 239 ? -15.877 10.129 16.399 1.00 87.00 239 TRP A CA 1
ATOM 1772 C C . TRP A 1 239 ? -15.090 8.943 15.894 1.00 87.00 239 TRP A C 1
ATOM 1774 O O . TRP A 1 239 ? -15.051 8.714 14.692 1.00 87.00 239 TRP A O 1
ATOM 1784 N N . LEU A 1 240 ? -14.503 8.183 16.808 1.00 87.06 240 LEU A N 1
ATOM 1785 C CA . LEU A 1 240 ? -13.963 6.871 16.509 1.00 87.06 240 LEU A CA 1
ATOM 1786 C C . LEU A 1 240 ? -15.057 5.866 16.784 1.00 87.06 240 LEU A C 1
ATOM 1788 O O . LEU A 1 240 ? -15.671 5.909 17.854 1.00 87.06 240 LEU A O 1
ATOM 1792 N N . ALA A 1 241 ? -15.257 4.925 15.882 1.00 82.75 241 ALA A N 1
ATOM 1793 C CA . ALA A 1 241 ? -16.117 3.817 16.194 1.00 82.75 241 ALA A CA 1
ATOM 1794 C C . ALA A 1 241 ? -15.574 2.478 15.746 1.00 82.75 241 ALA A C 1
ATOM 1796 O O . ALA A 1 241 ? -14.844 2.384 14.768 1.00 82.75 241 ALA A O 1
ATOM 1797 N N . ALA A 1 242 ? -15.880 1.468 16.555 1.00 84.31 242 ALA A N 1
ATOM 1798 C CA . ALA A 1 242 ? -15.253 0.164 16.511 1.00 84.31 242 ALA A CA 1
ATOM 1799 C C . ALA A 1 242 ? -16.298 -0.952 16.543 1.00 84.31 242 ALA A C 1
ATOM 1801 O O . ALA A 1 242 ? -17.251 -0.861 17.319 1.00 84.31 242 ALA A O 1
ATOM 1802 N N . SER A 1 243 ? -16.095 -2.008 15.755 1.00 81.12 243 SER A N 1
ATOM 1803 C CA . SER A 1 243 ? -16.942 -3.200 15.708 1.00 81.12 243 SER A CA 1
ATOM 1804 C C . SER A 1 243 ? -16.132 -4.494 15.650 1.00 81.12 243 SER A C 1
ATOM 1806 O O . SER A 1 243 ? -15.016 -4.521 15.144 1.00 81.12 243 SER A O 1
ATOM 1808 N N . LEU A 1 244 ? -16.711 -5.590 16.143 1.00 82.38 244 LEU A N 1
ATOM 1809 C CA . LEU A 1 244 ? -16.199 -6.956 15.941 1.00 82.38 244 LEU A CA 1
ATOM 1810 C C . LEU A 1 244 ? -16.822 -7.647 14.719 1.00 82.38 244 LEU A C 1
ATOM 1812 O O . LEU A 1 244 ? -16.409 -8.741 14.341 1.00 82.38 244 LEU A O 1
ATOM 1816 N N . LEU A 1 245 ? -17.839 -7.038 14.104 1.00 78.81 245 LEU A N 1
ATOM 1817 C CA . LEU A 1 245 ? -18.562 -7.618 12.979 1.00 78.81 245 LEU A CA 1
ATOM 1818 C C . LEU A 1 245 ? -18.081 -7.018 11.660 1.00 78.81 245 LEU A C 1
ATOM 1820 O O . LEU A 1 245 ? -18.216 -5.820 11.420 1.00 78.81 245 LEU A O 1
ATOM 1824 N N . SER A 1 246 ? -17.640 -7.873 10.738 1.00 77.75 246 SER A N 1
ATOM 1825 C CA . SER A 1 246 ? -17.212 -7.458 9.394 1.00 77.75 246 SER A CA 1
ATOM 1826 C C . SER A 1 246 ? -18.324 -6.786 8.573 1.00 77.75 246 SER A C 1
ATOM 1828 O O . SER A 1 246 ? -18.031 -6.007 7.664 1.00 77.75 246 SER A O 1
ATOM 1830 N N . GLY A 1 247 ? -19.597 -7.063 8.886 1.00 73.44 247 GLY A N 1
ATOM 1831 C CA . GLY A 1 247 ? -20.768 -6.404 8.292 1.00 73.44 247 GLY A CA 1
ATOM 1832 C C . GLY A 1 247 ? -21.037 -4.993 8.829 1.00 73.44 247 GLY A C 1
ATOM 1833 O O . GLY A 1 247 ? -21.712 -4.212 8.170 1.00 73.44 247 GLY A O 1
ATOM 1834 N N . GLN A 1 248 ? -20.466 -4.639 9.984 1.00 73.62 248 GLN A N 1
ATOM 1835 C CA . GLN A 1 248 ? -20.562 -3.316 10.615 1.00 73.62 248 GLN A CA 1
ATOM 1836 C C . GLN A 1 248 ? -19.231 -2.561 10.521 1.00 73.62 248 GLN A C 1
ATOM 1838 O O . GLN A 1 248 ? -18.880 -1.764 11.385 1.00 73.62 248 GLN A O 1
ATOM 1843 N N . ARG A 1 249 ? -18.454 -2.815 9.473 1.00 74.94 249 ARG A N 1
ATOM 1844 C CA . ARG A 1 249 ? -17.139 -2.194 9.291 1.00 74.94 249 ARG A CA 1
ATOM 1845 C C . ARG A 1 249 ? -17.197 -0.772 8.713 1.00 74.94 249 ARG A C 1
ATOM 1847 O O . ARG A 1 249 ? -16.225 -0.041 8.803 1.00 74.94 249 ARG A O 1
ATOM 1854 N N . LEU A 1 250 ? -18.329 -0.385 8.112 1.00 74.38 250 LEU A N 1
ATOM 1855 C CA . LEU A 1 250 ? -18.536 0.938 7.513 1.00 74.38 250 LEU A CA 1
ATOM 1856 C C . LEU A 1 250 ? -19.602 1.717 8.257 1.00 74.38 250 LEU A C 1
ATOM 1858 O O . LEU A 1 250 ? -20.708 1.209 8.428 1.00 74.38 250 LEU A O 1
ATOM 1862 N N . ILE A 1 251 ? -19.317 2.980 8.547 1.00 70.06 251 ILE A N 1
ATOM 1863 C CA . ILE A 1 251 ? -20.203 3.904 9.251 1.00 70.06 251 ILE A CA 1
ATOM 1864 C C . ILE A 1 251 ? -21.550 4.111 8.558 1.00 70.06 251 ILE A C 1
ATOM 1866 O O . ILE A 1 251 ? -22.572 4.275 9.216 1.00 70.06 251 ILE A O 1
ATOM 1870 N N . THR A 1 252 ? -21.584 4.017 7.227 1.00 63.19 252 THR A N 1
ATOM 1871 C CA . THR A 1 252 ? -22.815 4.084 6.423 1.00 63.19 252 THR A CA 1
ATOM 1872 C C . THR A 1 252 ? -23.637 2.793 6.470 1.00 63.19 252 THR A C 1
ATOM 1874 O O . THR A 1 252 ? -24.846 2.824 6.258 1.00 63.19 252 THR A O 1
ATOM 1877 N N . GLY A 1 253 ? -22.999 1.659 6.770 1.00 54.00 253 GLY A N 1
ATOM 1878 C CA . GLY A 1 253 ? -23.646 0.369 7.009 1.00 54.00 253 GLY A CA 1
ATOM 1879 C C . GLY A 1 253 ? -24.145 0.197 8.447 1.00 54.00 253 GLY A C 1
ATOM 1880 O O . GLY A 1 253 ? -24.738 -0.834 8.763 1.00 54.00 253 GLY A O 1
ATOM 1881 N N . TRP A 1 254 ? -23.927 1.181 9.326 1.00 60.41 254 TRP A N 1
ATOM 1882 C CA . TRP A 1 254 ? -24.394 1.159 10.715 1.00 60.41 254 TRP A CA 1
ATOM 1883 C C . TRP A 1 254 ? -25.873 1.528 10.780 1.00 60.41 254 TRP A C 1
ATOM 1885 O O . TRP A 1 254 ? -26.259 2.587 11.262 1.00 60.41 254 TRP A O 1
ATOM 1895 N N . GLN A 1 255 ? -26.737 0.663 10.258 1.00 44.94 255 GLN A N 1
ATOM 1896 C CA . GLN A 1 255 ? -28.170 0.835 10.454 1.00 44.94 255 GLN A CA 1
ATOM 1897 C C . GLN A 1 255 ? -28.515 0.525 11.916 1.00 44.94 255 GLN A C 1
ATOM 1899 O O . GLN A 1 255 ? -28.439 -0.621 12.346 1.00 44.94 255 GLN A O 1
ATOM 1904 N N . GLY A 1 256 ? -28.862 1.572 12.670 1.00 42.56 256 GLY A N 1
ATOM 190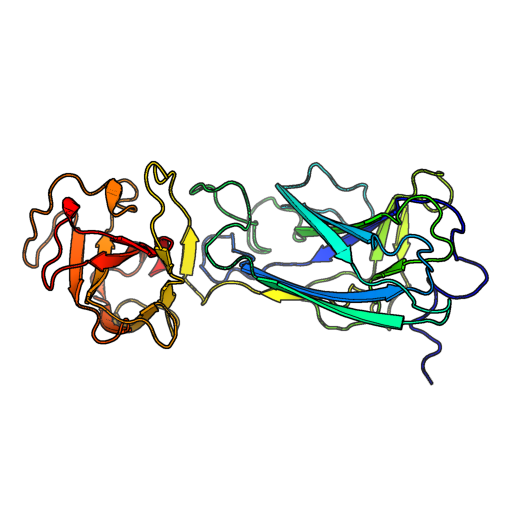5 C CA . GLY A 1 256 ? -29.203 1.500 14.092 1.00 42.56 256 GLY A CA 1
ATOM 1906 C C . GLY A 1 256 ? -28.043 1.914 14.998 1.00 42.56 256 GLY A C 1
ATOM 1907 O O . GLY A 1 256 ? -27.296 1.075 15.489 1.00 42.56 256 GLY A O 1
ATOM 1908 N N . LEU A 1 257 ? -27.918 3.218 15.271 1.00 41.38 257 LEU A N 1
ATOM 1909 C CA . LEU A 1 257 ? -27.145 3.732 16.411 1.00 41.38 257 LEU A CA 1
ATOM 1910 C C . LEU A 1 257 ? -27.900 3.432 17.720 1.00 41.38 257 LEU A C 1
ATOM 1912 O O . LEU A 1 257 ? -28.303 4.339 18.443 1.00 41.38 257 LEU A O 1
ATOM 1916 N N . GLU A 1 258 ? -28.122 2.158 18.028 1.00 34.38 258 GLU A N 1
ATOM 1917 C CA . GLU A 1 258 ? -28.465 1.745 19.387 1.00 34.38 258 GLU A CA 1
ATOM 1918 C C . GLU A 1 258 ? -27.148 1.478 20.116 1.00 34.38 258 GLU A C 1
ATOM 1920 O O . GLU A 1 258 ? -26.562 0.400 20.049 1.00 34.38 258 GLU A O 1
ATOM 1925 N N . GLY A 1 259 ? -26.614 2.526 20.746 1.00 33.34 259 GLY A N 1
ATOM 1926 C CA . GLY A 1 259 ? -25.449 2.395 21.613 1.00 33.34 259 GLY A CA 1
ATOM 1927 C C . GLY A 1 259 ? -25.806 1.588 22.854 1.00 33.34 259 GLY A C 1
ATOM 1928 O O . GLY A 1 259 ? -26.870 1.817 23.411 1.00 33.34 259 GLY A O 1
ATOM 1929 N N . ILE A 1 260 ? -24.923 0.704 23.328 1.00 40.94 260 ILE A N 1
ATOM 1930 C CA . ILE A 1 260 ? -25.043 0.110 24.667 1.00 40.94 260 ILE A CA 1
ATOM 1931 C C . ILE A 1 260 ? -23.679 -0.228 25.293 1.00 40.94 260 ILE A C 1
ATOM 1933 O O . ILE A 1 260 ? -22.682 -0.545 24.646 1.00 40.94 260 ILE A O 1
ATOM 1937 N N . VAL A 1 261 ? -23.739 -0.104 26.617 1.00 32.00 261 VAL A N 1
ATOM 1938 C CA . VAL A 1 261 ? -22.873 -0.496 27.729 1.00 32.00 261 VAL A CA 1
ATOM 1939 C C . VAL A 1 261 ? -22.229 -1.888 27.587 1.00 32.00 261 VAL A C 1
ATOM 1941 O O . VAL A 1 261 ? -22.766 -2.791 26.960 1.00 32.00 261 VAL A O 1
ATOM 1944 N N . LEU A 1 262 ? -21.058 -2.028 28.222 1.00 30.69 262 LEU A N 1
ATOM 1945 C CA . LEU A 1 262 ? -20.309 -3.258 28.502 1.00 30.69 262 LEU A CA 1
ATOM 1946 C C . LEU A 1 262 ? -21.188 -4.527 28.650 1.00 30.69 262 LEU A C 1
ATOM 1948 O O . LEU A 1 262 ? -22.199 -4.451 29.340 1.00 30.69 262 LEU A O 1
ATOM 1952 N N . LEU A 1 263 ? -20.678 -5.688 28.176 1.00 37.16 263 LEU A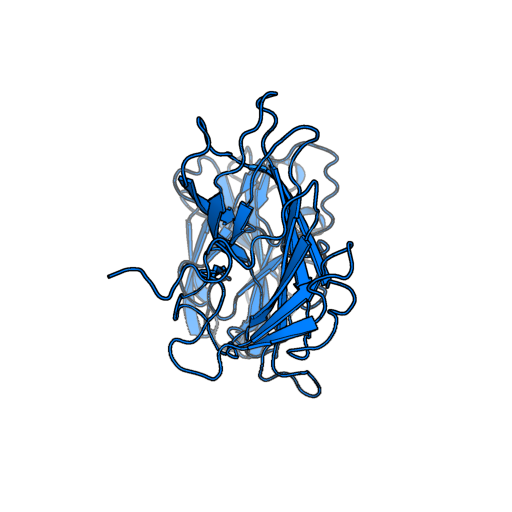 N 1
ATOM 1953 C CA . LEU A 1 263 ? -21.033 -7.090 28.543 1.00 37.16 263 LEU A CA 1
ATOM 1954 C C . LEU A 1 263 ? -21.723 -7.972 27.460 1.00 37.16 263 LEU A C 1
ATOM 1956 O O . LEU A 1 263 ? -22.838 -8.440 27.656 1.00 37.16 263 LEU A O 1
ATOM 1960 N N . GLY A 1 264 ? -21.002 -8.364 26.398 1.00 38.22 264 GLY A N 1
ATOM 1961 C CA . GLY A 1 264 ? -21.081 -9.770 25.939 1.00 38.22 264 GLY A CA 1
ATOM 1962 C C . GLY A 1 264 ? -21.859 -10.165 24.668 1.00 38.22 264 GLY A C 1
ATOM 1963 O O . GLY A 1 264 ? -21.971 -11.363 24.430 1.00 38.22 264 GLY A O 1
ATOM 1964 N N . THR A 1 265 ? -22.327 -9.252 23.811 1.00 34.53 265 THR A N 1
ATOM 1965 C CA . THR A 1 265 ? -22.882 -9.569 22.461 1.00 34.53 265 THR A CA 1
ATOM 1966 C C . THR A 1 265 ? -22.518 -8.459 21.451 1.00 34.53 265 THR A C 1
ATOM 1968 O O . THR A 1 265 ? -22.097 -7.396 21.901 1.00 34.53 265 THR A O 1
ATOM 1971 N N . PRO A 1 266 ? -22.556 -8.683 20.115 1.00 43.28 266 PRO A N 1
ATOM 1972 C CA . PRO A 1 266 ? -21.626 -8.058 19.168 1.00 43.28 266 PRO A CA 1
ATOM 1973 C C . PRO A 1 266 ? -21.764 -6.530 19.118 1.00 43.28 266 PRO A C 1
ATOM 1975 O O . PRO A 1 266 ? -22.852 -5.997 18.921 1.00 43.28 266 PRO A O 1
ATOM 1978 N N . MET A 1 267 ? -20.643 -5.841 19.351 1.00 52.41 267 MET A N 1
ATOM 1979 C CA . MET A 1 267 ? -20.611 -4.451 19.813 1.00 52.41 267 MET A CA 1
ATOM 1980 C C . MET A 1 267 ? -20.174 -3.485 18.714 1.00 52.41 267 MET A C 1
ATOM 1982 O O . MET A 1 267 ? -19.103 -3.676 18.149 1.00 52.41 267 MET A O 1
ATOM 1986 N N . LEU A 1 268 ? -20.937 -2.408 18.512 1.00 52.69 268 LEU A N 1
ATOM 1987 C CA . LEU A 1 268 ? -20.466 -1.154 17.924 1.00 52.69 268 LEU A CA 1
ATOM 1988 C C . LEU A 1 268 ? -20.235 -0.152 19.071 1.00 52.69 268 LEU A C 1
ATOM 1990 O O . LEU A 1 268 ? -21.174 0.178 19.795 1.00 52.69 268 LEU A O 1
ATOM 1994 N N . LYS A 1 269 ? -19.003 0.330 19.272 1.00 67.81 269 LYS A N 1
ATOM 1995 C CA . LYS A 1 269 ? -18.681 1.377 20.263 1.00 67.81 269 LYS A CA 1
ATOM 1996 C C . LYS A 1 269 ? -18.282 2.650 19.539 1.00 67.81 269 LYS A C 1
ATOM 1998 O O . LYS A 1 269 ? -17.330 2.607 18.776 1.00 67.81 269 LYS A O 1
ATOM 2003 N N . VAL A 1 270 ? -18.937 3.769 19.844 1.00 74.44 270 VAL A N 1
ATOM 2004 C CA . VAL A 1 270 ? -18.579 5.105 19.348 1.00 74.44 270 VAL A CA 1
ATOM 2005 C C . VAL A 1 270 ? -18.002 5.941 20.488 1.00 74.44 270 VAL A C 1
ATOM 2007 O O . VAL A 1 270 ? -18.560 5.951 21.585 1.00 74.44 270 VAL A O 1
ATOM 2010 N N . VAL A 1 271 ? -16.897 6.644 20.248 1.00 85.00 271 VAL A N 1
ATOM 2011 C CA . VAL A 1 271 ? -16.242 7.509 21.235 1.00 85.00 271 VAL A CA 1
ATOM 2012 C C . VAL A 1 271 ? -15.780 8.815 20.579 1.00 85.00 271 VAL A C 1
ATOM 2014 O O . VAL A 1 271 ? -15.227 8.767 19.481 1.00 85.00 271 VAL A O 1
ATOM 2017 N N . PRO A 1 272 ? -15.979 9.984 21.214 1.00 87.88 272 PRO A N 1
ATOM 2018 C CA . PRO A 1 272 ? -15.491 11.250 20.671 1.00 87.88 272 PRO A CA 1
ATOM 2019 C C . PRO A 1 272 ? -13.957 11.304 20.646 1.00 87.88 272 PRO A C 1
ATOM 2021 O O . PRO A 1 272 ? -13.300 10.926 21.618 1.00 87.88 272 PRO A O 1
ATOM 2024 N N . MET A 1 273 ? -13.393 11.816 19.552 1.00 88.69 273 MET A N 1
ATOM 2025 C CA . MET A 1 273 ? -11.962 12.065 19.365 1.00 88.69 273 MET A CA 1
ATOM 2026 C C . MET A 1 273 ? -11.681 13.562 19.511 1.00 88.69 273 MET A C 1
ATOM 2028 O O . MET A 1 273 ? -11.951 14.358 18.607 1.00 88.69 273 MET A O 1
ATOM 2032 N N . ASN A 1 274 ? -11.125 13.966 20.651 1.00 83.25 274 ASN A N 1
ATOM 2033 C CA . ASN A 1 274 ? -10.788 15.368 20.883 1.00 83.25 274 ASN A CA 1
ATOM 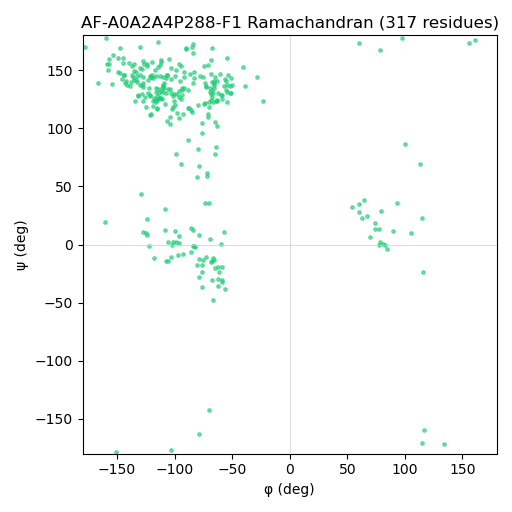2034 C C . ASN A 1 274 ? -9.663 15.795 19.932 1.00 83.25 274 ASN A C 1
ATOM 2036 O O . ASN A 1 274 ? -8.591 15.194 19.927 1.00 83.25 274 ASN A O 1
ATOM 2040 N N . ASN A 1 275 ? -9.908 16.837 19.130 1.00 82.00 275 ASN A N 1
ATOM 2041 C CA . ASN A 1 275 ? -8.991 17.307 18.081 1.00 82.00 275 ASN A CA 1
ATOM 2042 C C . ASN A 1 275 ? -8.579 16.203 17.090 1.00 82.00 275 ASN A C 1
ATOM 2044 O O . ASN A 1 275 ? -7.444 16.182 16.619 1.00 82.00 275 ASN A O 1
ATOM 2048 N N . GLY A 1 276 ? -9.480 15.250 16.824 1.00 87.19 276 GLY A N 1
ATOM 2049 C CA . GLY A 1 276 ? -9.212 14.157 15.894 1.00 87.19 276 GLY A CA 1
ATOM 2050 C C . GLY A 1 276 ? -8.257 13.086 16.428 1.00 87.19 276 GLY A C 1
ATOM 2051 O O . GLY A 1 276 ? -7.805 12.256 15.649 1.00 87.19 276 GLY A O 1
ATOM 2052 N N . VAL A 1 277 ? -7.957 13.063 17.731 1.00 90.75 277 VAL A N 1
ATOM 2053 C CA . VAL A 1 277 ? -7.106 12.041 18.362 1.00 90.75 277 VAL A CA 1
ATOM 2054 C C . VAL A 1 277 ? -7.819 11.420 19.560 1.00 90.75 277 VAL A C 1
ATOM 2056 O O . VAL A 1 277 ? -8.544 12.094 20.297 1.00 90.75 277 VAL A O 1
ATOM 2059 N N . ILE A 1 278 ? -7.622 10.120 19.776 1.00 90.44 278 ILE A N 1
ATOM 2060 C CA . ILE A 1 278 ? -8.144 9.421 20.951 1.00 90.44 278 ILE A CA 1
ATOM 2061 C C . ILE A 1 278 ? -7.208 8.314 21.420 1.00 90.44 278 ILE A C 1
ATOM 2063 O O . ILE A 1 278 ? -6.654 7.583 20.606 1.00 90.44 278 ILE A O 1
ATOM 2067 N N . THR A 1 279 ? -7.097 8.149 22.738 1.00 91.19 279 THR A N 1
ATOM 2068 C CA . THR A 1 279 ? -6.442 6.998 23.369 1.00 91.19 279 THR A CA 1
ATOM 2069 C C . THR A 1 279 ? -7.467 6.187 24.154 1.00 91.19 279 THR A C 1
ATOM 2071 O O . THR A 1 279 ? -8.180 6.738 24.994 1.00 91.19 279 THR A O 1
ATOM 2074 N N . LEU A 1 280 ? -7.541 4.877 23.904 1.00 89.88 280 LEU A N 1
ATOM 2075 C CA . LEU A 1 280 ? -8.420 3.945 24.618 1.00 89.88 280 LEU A CA 1
ATOM 2076 C C . LEU A 1 280 ? -7.633 2.726 25.099 1.00 89.88 280 LEU A C 1
ATOM 2078 O O . LEU A 1 280 ? -6.752 2.232 24.405 1.00 89.88 280 LEU A O 1
ATOM 2082 N N . ASN A 1 281 ? -8.007 2.188 26.259 1.00 89.19 281 ASN A N 1
ATOM 2083 C CA . ASN A 1 281 ? -7.517 0.883 26.697 1.00 89.19 281 ASN A CA 1
ATOM 2084 C C . ASN A 1 281 ? -8.191 -0.219 25.879 1.00 89.19 281 ASN A C 1
ATOM 2086 O O . ASN A 1 281 ? -9.421 -0.338 25.906 1.00 89.19 281 ASN A O 1
ATOM 2090 N N . VAL A 1 282 ? -7.391 -1.028 25.188 1.00 88.25 282 VAL A N 1
ATOM 2091 C CA . VAL A 1 282 ? -7.862 -2.203 24.456 1.00 88.25 282 VAL A CA 1
ATOM 2092 C C . VAL A 1 282 ? -8.068 -3.338 25.461 1.00 88.25 282 VAL A C 1
ATOM 2094 O O . VAL A 1 282 ? -7.118 -3.722 26.143 1.00 88.25 282 VAL A O 1
ATOM 2097 N N . PRO A 1 283 ? -9.282 -3.887 25.615 1.00 87.94 283 PRO A N 1
ATOM 2098 C CA . PRO A 1 283 ? -9.511 -4.961 26.574 1.00 87.94 283 PRO A CA 1
ATOM 2099 C C . PRO A 1 283 ? -8.725 -6.234 26.245 1.00 87.94 283 PRO A C 1
ATOM 2101 O O . PRO A 1 283 ? -8.662 -6.650 25.092 1.00 87.94 283 PRO A O 1
ATOM 2104 N N . LEU A 1 284 ? -8.190 -6.900 27.273 1.00 88.06 284 LEU A N 1
ATOM 2105 C CA . LEU A 1 284 ? -7.420 -8.140 27.104 1.00 88.06 284 LEU A CA 1
ATOM 2106 C C . LEU A 1 284 ? -8.248 -9.287 26.500 1.00 88.06 284 LEU A C 1
ATOM 2108 O O . LEU A 1 284 ? -7.707 -10.121 25.788 1.00 88.06 284 LEU A O 1
ATOM 2112 N N . PHE A 1 285 ? -9.564 -9.319 26.740 1.00 85.19 285 PHE A N 1
ATOM 2113 C CA . PHE A 1 285 ? -10.440 -10.358 26.185 1.00 85.19 285 PHE A CA 1
ATOM 2114 C C . PHE A 1 285 ? -10.577 -10.295 24.655 1.00 85.19 285 PHE A C 1
ATOM 2116 O O . PHE A 1 285 ? -11.130 -11.220 24.071 1.00 85.19 285 PHE A O 1
ATOM 2123 N N . LEU A 1 286 ? -10.109 -9.215 24.016 1.00 86.50 286 LEU A N 1
ATOM 2124 C CA . LEU A 1 286 ? -10.067 -9.099 22.559 1.00 86.50 286 LEU A CA 1
ATOM 2125 C C . LEU A 1 286 ? -8.831 -9.763 21.938 1.00 86.50 286 LEU A C 1
ATOM 2127 O O . LEU A 1 286 ? -8.718 -9.757 20.719 1.00 86.50 286 LEU A O 1
ATOM 2131 N N . ALA A 1 287 ? -7.921 -10.334 22.733 1.00 89.69 287 ALA A N 1
ATOM 2132 C CA . ALA A 1 287 ? -6.781 -11.078 22.204 1.00 89.69 287 ALA A CA 1
ATOM 2133 C C . ALA A 1 287 ? -7.247 -12.203 21.258 1.00 89.69 287 ALA A C 1
ATOM 2135 O O . ALA A 1 287 ? -8.184 -12.944 21.568 1.00 89.69 287 ALA A O 1
ATOM 2136 N N . GLY A 1 288 ? -6.610 -12.314 20.097 1.00 87.38 288 GLY A N 1
ATOM 2137 C CA . GLY A 1 288 ? -6.970 -13.213 19.000 1.00 87.38 288 GLY A CA 1
ATOM 2138 C C . GLY A 1 288 ? -8.156 -12.749 18.146 1.00 87.38 288 GLY A C 1
ATOM 2139 O O . GLY A 1 288 ? -8.545 -13.458 17.216 1.00 87.38 288 GLY A O 1
ATOM 2140 N N . SER A 1 289 ? -8.764 -11.598 18.446 1.00 86.88 289 SER A N 1
ATOM 2141 C CA . SER A 1 289 ? -9.940 -11.092 17.728 1.00 86.88 289 SER A CA 1
ATOM 2142 C C . SER A 1 289 ? -9.561 -10.097 16.636 1.00 86.88 289 SER A C 1
ATOM 2144 O O . SER A 1 289 ? -8.560 -9.390 16.722 1.00 86.88 289 SER A O 1
ATOM 2146 N N . THR A 1 290 ? -10.430 -9.982 15.634 1.00 87.06 290 THR A N 1
ATOM 2147 C CA . THR A 1 290 ? -10.361 -8.923 14.626 1.00 87.06 290 THR A CA 1
ATOM 2148 C C . THR A 1 290 ? -11.292 -7.775 15.015 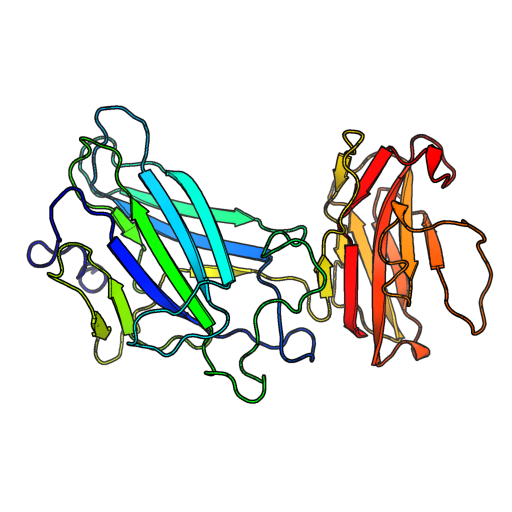1.00 87.06 290 THR A C 1
ATOM 2150 O O . THR A 1 290 ? -12.483 -7.992 15.250 1.00 87.06 290 THR A O 1
ATOM 2153 N N . VAL A 1 291 ? -10.768 -6.550 15.059 1.00 87.75 291 VAL A N 1
ATOM 2154 C CA . VAL A 1 291 ? -11.527 -5.332 15.378 1.00 87.75 291 VAL A CA 1
ATOM 2155 C C . VAL A 1 291 ? -11.509 -4.385 14.191 1.00 87.75 291 VAL A C 1
ATOM 2157 O O . VAL A 1 291 ? -10.453 -3.996 13.709 1.00 87.75 291 VAL A O 1
ATOM 2160 N N . TYR A 1 292 ? -12.684 -3.973 13.743 1.00 87.00 292 TYR A N 1
ATOM 2161 C CA . TYR A 1 292 ? -12.874 -2.973 12.703 1.00 87.00 292 TYR A CA 1
ATOM 2162 C C . TYR A 1 292 ? -13.038 -1.609 13.354 1.00 87.00 292 TYR A C 1
ATOM 2164 O O . TYR A 1 292 ? -13.790 -1.497 14.315 1.00 87.00 292 TYR A O 1
ATOM 2172 N N . VAL A 1 293 ? -12.370 -0.579 12.851 1.00 88.00 293 VAL A N 1
ATOM 2173 C CA . VAL A 1 293 ? -12.435 0.786 13.376 1.00 88.00 293 VAL A CA 1
ATOM 2174 C C . VAL A 1 293 ? -12.580 1.772 12.223 1.00 88.00 293 VAL A C 1
ATOM 2176 O O . VAL A 1 293 ? -11.971 1.584 11.182 1.00 88.00 293 VAL A O 1
ATOM 2179 N N . GLN A 1 294 ? -13.369 2.827 12.381 1.00 86.88 294 GLN A N 1
ATOM 2180 C CA . GLN A 1 294 ? -13.472 3.915 11.410 1.00 86.88 294 GLN A CA 1
ATOM 2181 C C . GLN A 1 294 ? -13.747 5.227 12.142 1.00 86.88 294 GLN A C 1
ATOM 2183 O O . GLN A 1 294 ? -14.416 5.234 13.179 1.00 86.88 294 GLN A O 1
ATOM 2188 N N . ALA A 1 295 ? -13.248 6.337 11.606 1.00 87.25 295 ALA A N 1
ATOM 2189 C CA . ALA A 1 295 ? -13.561 7.665 12.098 1.00 87.25 295 ALA A CA 1
ATOM 2190 C C . ALA A 1 295 ? -14.644 8.342 11.247 1.00 87.25 295 ALA A C 1
ATOM 2192 O O . ALA A 1 295 ? -14.688 8.185 10.026 1.00 87.25 295 ALA A O 1
ATOM 2193 N N . ALA A 1 296 ? -15.495 9.137 11.891 1.00 84.94 296 ALA A N 1
ATOM 2194 C CA . ALA A 1 296 ? -16.404 10.075 11.238 1.00 84.94 296 ALA A CA 1
ATOM 2195 C C . ALA A 1 296 ? -16.204 11.488 11.751 1.00 84.94 296 ALA A C 1
ATOM 2197 O O . ALA A 1 296 ? -15.848 11.704 12.908 1.00 84.94 296 ALA A O 1
ATOM 2198 N N . GLN A 1 297 ? -16.540 12.434 10.886 1.00 85.25 297 GLN A N 1
ATOM 2199 C CA . GLN A 1 297 ? -16.683 13.839 11.200 1.00 85.25 297 GLN A CA 1
ATOM 2200 C C . GLN A 1 297 ? -18.157 14.228 11.105 1.00 85.25 297 GLN A C 1
ATOM 2202 O O . GLN A 1 297 ? -18.828 13.887 10.126 1.00 85.25 297 GLN A O 1
ATOM 2207 N N . THR A 1 298 ? -18.648 14.974 12.090 1.00 82.62 298 THR A N 1
ATOM 2208 C CA . THR A 1 298 ? -20.012 15.517 12.095 1.00 82.62 298 THR A CA 1
ATOM 2209 C C . THR A 1 298 ? -20.018 17.041 12.085 1.00 82.62 298 THR A C 1
ATOM 2211 O O . THR A 1 298 ? -19.114 17.691 12.615 1.00 82.62 298 THR A O 1
ATOM 2214 N N . ASN A 1 299 ? -21.071 17.618 11.497 1.00 79.62 299 ASN A N 1
ATOM 2215 C CA . ASN A 1 299 ? -21.340 19.062 11.569 1.00 79.62 299 ASN A CA 1
ATOM 2216 C C . ASN A 1 299 ? -21.708 19.515 12.992 1.00 79.62 299 ASN A C 1
ATOM 2218 O O . ASN A 1 299 ? -21.460 20.659 13.371 1.00 79.62 299 ASN A O 1
ATOM 2222 N N . SER A 1 300 ? -22.336 18.630 13.767 1.00 75.62 300 SER A N 1
ATOM 2223 C CA . SER A 1 300 ? -22.844 18.894 15.111 1.00 75.62 300 SER A CA 1
ATOM 2224 C C . SER A 1 300 ? -22.047 18.114 16.163 1.00 75.62 300 SER A C 1
ATOM 2226 O O . SER A 1 300 ? -21.391 17.116 15.863 1.00 75.62 300 SER A O 1
ATOM 2228 N N . GLY A 1 301 ? -22.094 18.562 17.421 1.00 73.81 301 GLY A N 1
ATOM 2229 C CA . GLY A 1 301 ? -21.379 17.931 18.537 1.00 73.81 301 GLY A CA 1
ATOM 2230 C C . GLY A 1 301 ? -21.903 16.554 18.965 1.00 73.81 301 GLY A C 1
ATOM 2231 O O . GLY A 1 301 ? -21.423 16.027 19.964 1.00 73.81 301 GLY A O 1
ATOM 2232 N N . ALA A 1 302 ? -22.878 15.978 18.256 1.00 76.69 302 ALA A N 1
ATOM 2233 C CA . ALA A 1 302 ? -23.419 14.643 18.501 1.00 76.69 302 ALA A CA 1
ATOM 2234 C C . ALA A 1 302 ? -23.222 13.759 17.260 1.00 76.69 302 ALA A C 1
ATOM 2236 O O . ALA A 1 302 ? -23.347 14.237 16.135 1.00 76.69 302 ALA A O 1
ATOM 2237 N N . LEU A 1 303 ? -22.952 12.460 17.451 1.00 73.25 303 LEU A N 1
ATOM 2238 C CA . LEU A 1 303 ? -22.933 11.526 16.327 1.00 73.25 303 LEU A CA 1
ATOM 2239 C C . LEU A 1 303 ? -24.363 11.194 15.896 1.00 73.25 303 LEU A C 1
ATOM 2241 O O . LEU A 1 303 ? -25.043 10.386 16.528 1.00 73.25 303 LEU A O 1
ATOM 2245 N N . VAL A 1 304 ? -24.782 11.774 14.776 1.00 73.75 304 VAL A N 1
ATOM 2246 C CA . VAL A 1 304 ? -25.993 11.399 14.044 1.00 73.75 304 VAL A CA 1
ATOM 2247 C C . VAL A 1 304 ? -25.560 11.015 12.634 1.00 73.75 304 VAL A C 1
ATOM 2249 O O . VAL A 1 304 ? -24.868 11.790 11.986 1.00 73.75 304 VAL A O 1
ATOM 2252 N N . ILE A 1 305 ? -25.954 9.835 12.138 1.00 72.25 305 ILE A N 1
ATOM 2253 C CA . ILE A 1 305 ? -25.537 9.353 10.801 1.00 72.25 305 ILE A CA 1
ATOM 2254 C C . ILE A 1 305 ? -25.904 10.358 9.703 1.00 72.25 305 ILE A C 1
ATOM 2256 O O . ILE A 1 305 ? -25.121 10.580 8.786 1.00 72.25 305 ILE A O 1
ATOM 2260 N N . ALA A 1 306 ? -27.068 11.000 9.823 1.00 72.81 306 ALA A N 1
ATOM 2261 C CA . ALA A 1 306 ? -27.513 12.032 8.891 1.00 72.81 306 ALA A CA 1
ATOM 2262 C C . ALA A 1 306 ? -26.632 13.302 8.898 1.00 72.81 306 ALA A C 1
ATOM 2264 O O . ALA A 1 306 ? -26.639 14.035 7.914 1.00 72.81 306 ALA A O 1
ATOM 2265 N N . ASP A 1 307 ? -25.861 13.537 9.966 1.00 76.81 307 ASP A N 1
ATOM 2266 C CA . ASP A 1 307 ? -24.979 14.700 10.141 1.00 76.81 307 ASP A CA 1
ATOM 2267 C C . ASP A 1 307 ? -23.507 14.388 9.813 1.00 76.81 307 ASP A C 1
ATOM 2269 O O . ASP A 1 307 ? -22.638 15.251 9.995 1.00 76.81 307 ASP A O 1
ATOM 2273 N N . VAL A 1 308 ? -23.201 13.160 9.372 1.00 78.88 308 VAL A N 1
ATOM 2274 C CA . VAL A 1 308 ? -21.846 12.768 8.970 1.00 78.88 308 VAL A CA 1
ATOM 2275 C C . VAL A 1 308 ? -21.488 13.479 7.667 1.00 78.88 308 VAL A C 1
ATOM 2277 O O . VAL A 1 308 ? -22.127 13.283 6.636 1.00 78.88 308 VAL A O 1
ATOM 2280 N N . ILE A 1 309 ? -20.444 14.302 7.725 1.00 79.75 309 ILE A N 1
ATOM 2281 C CA . ILE A 1 309 ? -19.936 15.100 6.595 1.00 79.75 309 ILE A CA 1
ATOM 2282 C C . ILE A 1 309 ? -18.616 14.577 6.029 1.00 79.75 309 ILE A C 1
ATOM 2284 O O . ILE A 1 309 ? -18.184 14.982 4.950 1.00 79.75 309 ILE A O 1
ATOM 2288 N N . GLY A 1 310 ? -17.959 13.690 6.768 1.00 81.19 310 GLY A N 1
ATOM 2289 C CA . GLY A 1 310 ? -16.688 13.102 6.391 1.00 81.19 310 GLY A CA 1
ATOM 2290 C C . GLY A 1 310 ? -16.455 11.802 7.140 1.00 81.19 310 GLY A C 1
ATOM 2291 O O . GLY A 1 310 ? -16.990 11.592 8.231 1.00 81.19 310 GLY A O 1
ATOM 2292 N N . CYS A 1 311 ? -15.648 10.929 6.561 1.00 82.94 311 CYS A N 1
ATOM 2293 C CA . CYS A 1 311 ? -15.259 9.665 7.172 1.00 82.94 311 CYS A CA 1
ATOM 2294 C C . CYS A 1 311 ? -13.821 9.324 6.809 1.00 82.94 311 CYS A C 1
ATOM 2296 O O . CYS A 1 311 ? -13.309 9.785 5.793 1.00 82.94 311 CYS A O 1
ATOM 2298 N N . SER A 1 312 ? -13.166 8.510 7.624 1.00 83.81 312 SER A N 1
ATOM 2299 C CA . SER A 1 312 ? -11.895 7.913 7.233 1.00 83.81 312 SER A CA 1
ATOM 2300 C C . SER A 1 312 ? -12.087 6.646 6.409 1.00 83.81 312 SER A C 1
ATOM 2302 O O . SER A 1 312 ? -13.200 6.121 6.307 1.00 83.81 312 SER A O 1
ATOM 2304 N N . GLU A 1 313 ? -11.008 6.090 5.871 1.00 81.56 313 GLU A N 1
ATOM 2305 C CA . GLU A 1 313 ? -10.944 4.650 5.619 1.00 81.56 313 GLU A CA 1
ATOM 2306 C C . GLU A 1 313 ? -11.234 3.847 6.895 1.00 81.56 313 GLU A C 1
ATOM 2308 O O . GLU A 1 313 ? -11.144 4.345 8.024 1.00 81.56 313 GLU A O 1
ATOM 2313 N N . GLY A 1 314 ? -11.589 2.581 6.713 1.00 83.62 314 GLY A N 1
ATOM 2314 C CA . GLY A 1 314 ? -11.669 1.639 7.811 1.00 83.62 314 GLY A CA 1
ATOM 2315 C C . GLY A 1 314 ? -10.298 1.048 8.127 1.00 83.62 314 GLY A C 1
ATOM 2316 O O . GLY A 1 314 ? -9.506 0.746 7.238 1.00 83.62 314 GLY A O 1
ATOM 2317 N N . LEU A 1 315 ? -10.047 0.832 9.409 1.00 87.75 315 LEU A N 1
ATOM 2318 C CA . LEU A 1 315 ? -8.952 0.038 9.934 1.00 87.75 315 LEU A CA 1
ATOM 2319 C C . LEU A 1 315 ? -9.472 -1.314 10.396 1.00 87.75 315 LEU A C 1
ATOM 2321 O O . LEU A 1 315 ? -10.569 -1.435 10.940 1.00 87.75 315 LEU A O 1
ATOM 2325 N N . LEU A 1 316 ? -8.673 -2.339 10.176 1.00 88.19 316 LEU A N 1
ATOM 2326 C CA . LEU A 1 316 ? -8.797 -3.667 10.740 1.00 88.19 316 LEU A CA 1
ATOM 2327 C C . LEU A 1 316 ? -7.587 -3.856 11.646 1.00 88.19 316 LEU A C 1
ATOM 2329 O O . LEU A 1 316 ? -6.460 -3.694 11.191 1.00 88.19 316 LEU A O 1
ATOM 2333 N N . HIS A 1 317 ? -7.818 -4.206 12.904 1.00 89.94 317 HIS A N 1
ATOM 2334 C CA . HIS A 1 317 ? -6.782 -4.604 13.843 1.00 89.94 317 HIS A CA 1
ATOM 2335 C C . HIS A 1 317 ? -6.902 -6.089 14.149 1.00 89.94 317 HIS A C 1
ATOM 2337 O O . HIS A 1 317 ? -7.989 -6.561 14.489 1.00 89.94 317 HIS A O 1
ATOM 2343 N N . GLN A 1 318 ? -5.786 -6.799 14.060 1.00 89.06 318 GLN A N 1
ATOM 2344 C CA . GLN A 1 318 ? -5.644 -8.153 14.568 1.00 89.06 318 GLN A CA 1
ATOM 2345 C C . GLN A 1 318 ? -4.977 -8.069 15.946 1.00 89.06 318 GLN A C 1
ATOM 2347 O O . GLN A 1 318 ? -3.841 -7.607 16.046 1.00 89.06 318 GLN A O 1
ATOM 2352 N N . LEU A 1 319 ? -5.721 -8.429 16.998 1.00 87.88 319 LEU A N 1
ATOM 2353 C CA . LEU A 1 319 ? -5.326 -8.260 18.405 1.00 87.88 319 LEU A CA 1
ATOM 2354 C C . LEU A 1 319 ? -4.866 -9.552 19.072 1.00 87.88 319 LEU A C 1
ATOM 2356 O O . LEU A 1 319 ? -5.196 -10.640 18.554 1.00 87.88 319 LEU A O 1
#

Foldseek 3Di:
DCPPQCVCPPPPNPPWDQWWKKKKWKAFDDQLAPPQFFDFQWKKFKKKWLKDDPVQFAKKKKKFKFLADDFFDPDDHGQDIDMDTNHDHHNHSDMDMDMDIDGNFQQVRGDQDPPGHRGGLPDPPGRSIIMMMIIMGDDPPIGTDMDTRKQDPAGHDIAQWMAMGIVVPPDGTIDGPPDPVRIDTPMDTDGAAGQKDWGADPDVPVDDAAEFRKHWPHADDAQAKTKIFRDPPDDAKKKKKKWLDPQVLDLLSPPDPPADDDDDDTHIDIDIADNRMDIDHHHNVCQQGKMKMKMFGFPDNDDDSVRTRHIYTIMIGGD

pLDDT: mean 75.87, std 16.59, range [22.64, 92.88]

Nearest PDB structures (foldseek):
  5j12-assembly1_B  TM=3.695E-01  e=5.765E-02  Mus musculus
  4nn6-assembly1_B  TM=3.965E-01  e=2.136E-01  Mus musculus
  5e4e-assembly1_C  TM=2.867E-01  e=4.894E-02  Homo sapiens
  3grw-assembly1_A  TM=3.029E-01  e=4.586E-01  Homo sapiens